Protein AF-Q57U03-F1 (afdb_monomer_lite)

Foldseek 3Di:
DDDPPPPPPPPPCPVPPVPPCDDDDPALLNVLLLQQLPDLLLLLVALLVAAEWEDAPPDTDVVCVVVDLPDPDPQPDPVSVLVVLVVSLVSSLVRLLRLCRNLVHDSPLLVVLLVVCCVPDSDSSVSVVRSCDRSVQKHFDPPPPPPDDDDDDDDDDDDDPDDDPPVDTAMWGDGLSSSVSSCVGPSSVVSLVVVVCVLQDDPLQDDKDFLHKHKYKYWPPDDDDDPDPLQFTWIKIKIKTKIWRDDDPVCVLQAWIKIWIKIKIWTAGSCQSDDPVHRHRDRFDDDCPTRTPDIDIATLAMEIADRDPVDDDRDPNHVVNVVVSQVSCCVPHNYGYHYDNDQDSSDDPPSPPPDD

Radius of gyration: 24.9 Å; chains: 1; bounding box: 82×64×74 Å

Structure (mmCIF, N/CA/C/O backbone):
data_AF-Q57U03-F1
#
_entry.id   AF-Q57U03-F1
#
loop_
_atom_site.group_PDB
_atom_site.id
_atom_site.type_symbol
_atom_site.label_atom_id
_atom_site.label_alt_id
_atom_site.label_comp_id
_atom_site.label_asym_id
_atom_site.label_entity_id
_atom_site.label_seq_id
_atom_site.pdbx_PDB_ins_code
_atom_site.Cartn_x
_atom_site.Cartn_y
_atom_site.Cartn_z
_atom_site.occupancy
_atom_site.B_iso_or_equiv
_atom_site.auth_seq_id
_atom_site.auth_comp_id
_atom_site.auth_asym_id
_atom_site.auth_atom_id
_atom_site.pdbx_PDB_model_num
ATOM 1 N N . MET A 1 1 ? -48.951 -9.871 44.260 1.00 38.12 1 MET A N 1
ATOM 2 C CA . MET A 1 1 ? -47.780 -10.060 45.143 1.00 38.12 1 MET A CA 1
ATOM 3 C C . MET A 1 1 ? -46.815 -10.984 44.423 1.00 38.12 1 MET A C 1
ATOM 5 O O . MET A 1 1 ? -47.250 -12.049 44.016 1.00 38.12 1 MET A O 1
ATOM 9 N N . GLY A 1 2 ? -45.574 -10.550 44.192 1.00 38.47 2 GLY A N 1
ATOM 10 C CA . GLY A 1 2 ? -44.575 -11.303 43.422 1.00 38.47 2 GLY A CA 1
ATOM 11 C C . GLY A 1 2 ? -43.820 -10.414 42.437 1.00 38.47 2 GLY A C 1
ATOM 12 O O . GLY A 1 2 ? -43.954 -10.573 41.231 1.00 38.47 2 GLY A O 1
ATOM 13 N N . SER A 1 3 ? -43.090 -9.428 42.964 1.00 34.28 3 SER A N 1
ATOM 14 C CA . SER A 1 3 ? -42.140 -8.622 42.198 1.00 34.28 3 SER A CA 1
ATOM 15 C C . SER A 1 3 ? -40.849 -9.431 42.074 1.00 34.28 3 SER A C 1
ATOM 17 O O . SER A 1 3 ? -40.133 -9.598 43.057 1.00 34.28 3 SER A O 1
ATOM 19 N N . GLY A 1 4 ? -40.597 -10.000 40.899 1.00 31.48 4 GLY A N 1
ATOM 20 C CA . GLY A 1 4 ? -39.353 -10.690 40.566 1.00 31.48 4 GLY A CA 1
ATOM 21 C C . GLY A 1 4 ? -38.502 -9.822 39.648 1.00 31.48 4 GLY A C 1
ATOM 22 O O . GLY A 1 4 ? -38.323 -10.159 38.484 1.00 31.48 4 GLY A O 1
ATOM 23 N N . CYS A 1 5 ? -38.015 -8.682 40.143 1.00 30.58 5 CYS A N 1
ATOM 24 C CA . CYS A 1 5 ? -36.962 -7.927 39.467 1.00 30.58 5 CYS A CA 1
ATOM 25 C C . CYS A 1 5 ? -35.637 -8.680 39.644 1.00 30.58 5 CYS A C 1
ATOM 27 O O . CYS A 1 5 ? -34.919 -8.445 40.611 1.00 30.58 5 CYS A O 1
ATOM 29 N N . SER A 1 6 ? -35.312 -9.593 38.727 1.00 30.02 6 SER A N 1
ATOM 30 C CA . SER A 1 6 ? -33.924 -10.035 38.566 1.00 30.02 6 SER A CA 1
ATOM 31 C C . SER A 1 6 ? -33.164 -8.952 37.816 1.00 30.02 6 SER A C 1
ATOM 33 O O . SER A 1 6 ? -33.184 -8.873 36.591 1.00 30.02 6 SER A O 1
ATOM 35 N N . THR A 1 7 ? -32.517 -8.079 38.581 1.00 29.33 7 THR A N 1
ATOM 36 C CA . THR A 1 7 ? -31.362 -7.312 38.127 1.00 29.33 7 THR A CA 1
ATOM 37 C C . THR A 1 7 ? -30.233 -8.303 37.873 1.00 29.33 7 THR A C 1
ATOM 39 O O . THR A 1 7 ? -29.440 -8.597 38.768 1.00 29.33 7 THR A O 1
ATOM 42 N N . GLU A 1 8 ? -30.186 -8.868 36.669 1.00 28.47 8 GLU A N 1
ATOM 43 C CA . GLU A 1 8 ? -28.989 -9.552 36.201 1.00 28.47 8 GLU A CA 1
ATOM 44 C C . GLU A 1 8 ? -27.879 -8.508 36.095 1.00 28.47 8 GLU A C 1
ATOM 46 O O . GLU A 1 8 ? -27.827 -7.671 35.194 1.00 28.47 8 GLU A O 1
ATOM 51 N N . SER A 1 9 ? -27.036 -8.548 37.121 1.00 27.36 9 SER A N 1
ATOM 52 C CA . SER A 1 9 ? -25.668 -8.065 37.177 1.00 27.36 9 SER A CA 1
ATOM 53 C C . SER A 1 9 ? -24.938 -8.501 35.901 1.00 27.36 9 SER A C 1
ATOM 55 O O . SER A 1 9 ? -24.282 -9.543 35.863 1.00 27.36 9 SER A O 1
ATOM 57 N N . SER A 1 10 ? -25.069 -7.718 34.831 1.00 29.14 10 SER A N 1
ATOM 58 C CA . SER A 1 10 ? -24.185 -7.826 33.681 1.00 29.14 10 SER A CA 1
ATOM 59 C C . SER A 1 10 ? -22.854 -7.268 34.141 1.00 29.14 10 SER A C 1
ATOM 61 O O . SER A 1 10 ? -22.617 -6.063 34.102 1.00 29.14 10 SER A O 1
ATOM 63 N N . THR A 1 11 ? -22.042 -8.179 34.665 1.00 27.95 11 THR A N 1
ATOM 64 C CA . THR A 1 11 ? -20.627 -8.015 34.949 1.00 27.95 11 THR A CA 1
ATOM 65 C C . THR A 1 11 ? -20.006 -7.106 33.907 1.00 27.95 11 THR A C 1
ATOM 67 O O . THR A 1 11 ? -20.062 -7.386 32.708 1.00 27.95 11 THR A O 1
ATOM 70 N N . ASP A 1 12 ? -19.464 -6.009 34.415 1.00 27.50 12 ASP A N 1
ATOM 71 C CA . ASP A 1 12 ? -18.612 -5.051 33.742 1.00 27.50 12 ASP A CA 1
ATOM 72 C C . ASP A 1 12 ? -17.384 -5.812 33.225 1.00 27.50 12 ASP A C 1
ATOM 74 O O . ASP A 1 12 ? -16.331 -5.866 33.858 1.00 27.50 12 ASP A O 1
ATOM 78 N N . VAL A 1 13 ? -17.541 -6.498 32.090 1.00 30.34 13 VAL A N 1
ATOM 79 C CA . VAL A 1 13 ? -16.418 -6.978 31.291 1.00 30.34 13 VAL A CA 1
ATOM 80 C C . VAL A 1 13 ? -15.852 -5.725 30.640 1.00 30.34 13 VAL A C 1
ATOM 82 O O . VAL A 1 13 ? -16.015 -5.484 29.445 1.00 30.34 13 VAL A O 1
ATOM 85 N N . ARG A 1 14 ? -15.181 -4.909 31.460 1.00 27.17 14 ARG A N 1
ATOM 86 C CA . ARG A 1 14 ? -14.039 -4.116 31.031 1.00 27.17 14 ARG A CA 1
ATOM 87 C C . ARG A 1 14 ? -13.064 -5.120 30.447 1.00 27.17 14 ARG A C 1
ATOM 89 O O . ARG A 1 14 ? -12.208 -5.665 31.137 1.00 27.17 14 ARG A O 1
ATOM 96 N N . CYS A 1 15 ? -13.288 -5.443 29.180 1.00 29.17 15 CYS A N 1
ATOM 97 C CA . CYS A 1 15 ? -12.356 -6.173 28.365 1.00 29.17 15 CYS A CA 1
ATOM 98 C C . CYS A 1 15 ? -11.135 -5.268 28.330 1.00 29.17 15 CYS A C 1
ATOM 100 O O . CYS A 1 15 ? -11.127 -4.239 27.668 1.00 29.17 15 CYS A O 1
ATOM 102 N N . SER A 1 16 ? -10.160 -5.595 29.164 1.00 27.56 16 SER A N 1
ATOM 103 C CA . SER A 1 16 ? -8.862 -4.956 29.255 1.00 27.56 16 SER A CA 1
ATOM 104 C C . SER A 1 16 ? -8.120 -5.197 27.941 1.00 27.56 16 SER A C 1
ATOM 106 O O . SER A 1 16 ? -7.211 -6.018 27.870 1.00 27.56 16 SER A O 1
ATOM 108 N N . PHE A 1 17 ? -8.548 -4.532 26.869 1.00 31.23 17 PHE A N 1
ATOM 109 C CA . PHE A 1 17 ? -7.895 -4.597 25.567 1.00 31.23 17 PHE A CA 1
ATOM 110 C C . PHE A 1 17 ? -6.639 -3.714 25.521 1.00 31.23 17 PHE A C 1
ATOM 112 O O . PHE A 1 17 ? -5.804 -3.856 24.636 1.00 31.23 17 PHE A O 1
ATOM 119 N N . VAL A 1 18 ? -6.418 -2.898 26.558 1.00 31.27 18 VAL A N 1
ATOM 120 C CA . VAL A 1 18 ? -5.186 -2.114 26.748 1.00 31.27 18 VAL A CA 1
ATOM 121 C C . VAL A 1 18 ? -3.941 -3.008 26.954 1.00 31.27 18 VAL A C 1
ATOM 123 O O . VAL A 1 18 ? -2.825 -2.510 26.962 1.00 31.27 18 VAL A O 1
ATOM 126 N N . GLY A 1 19 ? -4.093 -4.335 27.077 1.00 26.34 19 GLY A N 1
ATOM 127 C CA . GLY A 1 19 ? -2.983 -5.268 27.315 1.00 26.34 19 GLY A CA 1
ATOM 128 C C . GLY A 1 19 ? -2.453 -6.063 26.112 1.00 26.34 19 GLY A C 1
ATOM 129 O O . GLY A 1 19 ? -1.619 -6.931 26.332 1.00 26.34 19 GLY A O 1
ATOM 130 N N . LEU A 1 20 ? -2.926 -5.849 24.875 1.00 33.62 20 LEU A N 1
ATOM 131 C CA . LEU A 1 20 ? -2.649 -6.776 23.751 1.00 33.62 20 LEU A CA 1
ATOM 132 C C . LEU A 1 20 ? -1.749 -6.243 22.625 1.00 33.62 20 LEU A C 1
ATOM 134 O O . LEU A 1 20 ? -1.638 -6.871 21.576 1.00 33.62 20 LEU A O 1
ATOM 138 N N . MET A 1 21 ? -1.059 -5.126 22.834 1.00 34.72 21 MET A N 1
ATOM 139 C CA . MET A 1 21 ? 0.021 -4.689 21.940 1.00 34.72 21 MET A CA 1
ATOM 140 C C . MET A 1 21 ? 1.326 -4.686 22.730 1.00 34.72 21 MET A C 1
ATOM 142 O O . MET A 1 21 ? 1.916 -3.640 22.983 1.00 34.72 21 MET A O 1
ATOM 146 N N . ASP A 1 22 ? 1.719 -5.884 23.167 1.00 31.92 22 ASP A N 1
ATOM 147 C CA . ASP A 1 22 ? 3.049 -6.131 23.704 1.00 31.92 22 ASP A CA 1
ATOM 148 C C . ASP A 1 22 ? 4.100 -5.765 22.649 1.00 31.92 22 ASP A C 1
ATOM 150 O O . ASP A 1 22 ? 3.940 -5.935 21.433 1.00 31.92 22 ASP A O 1
ATOM 154 N N . GLU A 1 23 ? 5.150 -5.155 23.153 1.00 35.50 23 GLU A N 1
ATOM 155 C CA . GLU A 1 23 ? 6.099 -4.363 22.419 1.00 35.50 23 GLU A CA 1
ATOM 156 C C . GLU A 1 23 ? 7.103 -5.239 21.648 1.00 35.50 23 GLU A C 1
ATOM 158 O O . GLU A 1 23 ? 7.617 -6.251 22.112 1.00 35.50 23 GLU A O 1
ATOM 163 N N . LYS A 1 24 ? 7.480 -4.720 20.476 1.00 42.84 24 LYS A N 1
ATOM 164 C CA . LYS A 1 24 ? 8.807 -4.813 19.837 1.00 42.84 24 LYS A CA 1
ATOM 165 C C . LYS A 1 24 ? 9.154 -5.912 18.831 1.00 42.84 24 LYS A C 1
ATOM 167 O O . LYS A 1 24 ? 10.075 -5.632 18.070 1.00 42.84 24 LYS A O 1
ATOM 172 N N . LYS A 1 25 ? 8.452 -7.045 18.666 1.00 42.09 25 LYS A N 1
ATOM 173 C CA . LYS A 1 25 ? 8.763 -7.950 17.516 1.00 42.09 25 LYS A CA 1
ATOM 174 C C . LYS A 1 25 ? 7.608 -8.596 16.746 1.00 42.09 25 LYS A C 1
ATOM 176 O O . LYS A 1 25 ? 7.828 -8.967 15.600 1.00 42.09 25 LYS A O 1
ATOM 181 N N . GLU A 1 26 ? 6.384 -8.645 17.268 1.00 54.34 26 GLU A N 1
ATOM 182 C CA . GLU A 1 26 ? 5.254 -9.281 16.550 1.00 54.34 26 GLU A CA 1
ATOM 183 C C . GLU A 1 26 ? 4.127 -8.318 16.152 1.00 54.34 26 GLU A C 1
ATOM 185 O O . GLU A 1 26 ? 3.030 -8.730 15.747 1.00 54.34 26 GLU A O 1
ATOM 190 N N . SER A 1 27 ? 4.399 -7.011 16.190 1.00 81.12 27 SER A N 1
ATOM 191 C CA . SER A 1 27 ? 3.479 -6.030 15.622 1.00 81.12 27 SER A CA 1
ATOM 192 C C . SER A 1 27 ? 3.304 -6.296 14.121 1.00 81.12 27 SER A C 1
ATOM 194 O O . SER A 1 27 ? 4.225 -6.728 13.423 1.00 81.12 27 SER A O 1
ATOM 196 N N . TRP A 1 28 ? 2.105 -6.043 13.599 1.00 86.81 28 TRP A N 1
ATOM 197 C CA . TRP A 1 28 ? 1.813 -6.150 12.164 1.00 86.81 28 TRP A CA 1
ATOM 198 C C . TRP A 1 28 ? 2.798 -5.331 11.301 1.00 86.81 28 TRP A C 1
ATOM 200 O O . TRP A 1 28 ? 3.087 -5.713 10.171 1.00 86.81 28 TRP A O 1
ATOM 210 N N . ARG A 1 29 ? 3.381 -4.265 11.876 1.00 89.00 29 ARG A N 1
ATOM 211 C CA . ARG A 1 29 ? 4.459 -3.450 11.292 1.00 89.00 29 ARG A CA 1
ATOM 212 C C . ARG A 1 29 ? 5.752 -4.244 11.084 1.00 89.00 29 ARG A C 1
ATOM 214 O O . ARG A 1 29 ? 6.341 -4.174 10.017 1.00 89.00 29 ARG A O 1
ATOM 221 N N . GLY A 1 30 ? 6.186 -5.027 12.074 1.00 87.75 30 GLY A N 1
ATOM 222 C CA . GLY A 1 30 ? 7.372 -5.880 11.930 1.00 87.75 30 GLY A CA 1
ATOM 223 C C . GLY A 1 30 ? 7.184 -6.951 10.853 1.00 87.75 30 GLY A C 1
ATOM 224 O O . GLY A 1 30 ? 8.083 -7.192 10.053 1.00 87.75 30 GLY A O 1
ATOM 225 N N . ARG A 1 31 ? 5.982 -7.540 10.781 1.00 88.69 31 ARG A N 1
ATOM 226 C CA . ARG A 1 31 ? 5.645 -8.558 9.775 1.00 88.69 31 ARG A CA 1
ATOM 227 C C . ARG A 1 31 ? 5.669 -8.012 8.347 1.00 88.69 31 ARG A C 1
ATOM 229 O O . ARG A 1 31 ? 6.307 -8.623 7.498 1.00 88.69 31 ARG A O 1
ATOM 236 N N . LEU A 1 32 ? 5.054 -6.853 8.097 1.00 91.69 32 LEU A N 1
ATOM 237 C CA . LEU A 1 32 ? 5.102 -6.249 6.760 1.00 91.69 32 LEU A CA 1
ATOM 238 C C . LEU A 1 32 ? 6.511 -5.793 6.369 1.00 91.69 32 LEU A C 1
ATOM 240 O O . LEU A 1 32 ? 6.884 -5.934 5.210 1.00 91.69 32 LEU A O 1
ATOM 244 N N . LEU A 1 33 ? 7.316 -5.317 7.328 1.00 89.50 33 LEU A N 1
ATOM 245 C CA . LEU A 1 33 ? 8.699 -4.899 7.072 1.00 89.50 33 LEU A CA 1
ATOM 246 C C . LEU A 1 33 ? 9.563 -6.087 6.671 1.00 89.50 33 LEU A C 1
ATOM 248 O O . LEU A 1 33 ? 10.384 -5.973 5.765 1.00 89.50 33 LEU A O 1
ATOM 252 N N . GLY A 1 34 ? 9.324 -7.234 7.307 1.00 86.25 34 GLY A N 1
ATOM 253 C CA . GLY A 1 34 ? 9.953 -8.489 6.935 1.00 86.25 34 GLY A CA 1
ATOM 254 C C . GLY A 1 34 ? 9.559 -8.973 5.540 1.00 86.25 34 GLY A C 1
ATOM 255 O O . GLY A 1 34 ? 10.313 -9.737 4.957 1.00 86.25 34 GLY A O 1
ATOM 256 N N . ASP A 1 35 ? 8.413 -8.569 4.986 1.00 88.25 35 ASP A N 1
ATOM 257 C CA . ASP A 1 35 ? 7.984 -8.978 3.639 1.00 88.25 35 ASP A CA 1
ATOM 258 C C . ASP A 1 35 ? 8.523 -8.083 2.519 1.00 88.25 35 ASP A C 1
ATOM 260 O O . ASP A 1 35 ? 8.627 -8.524 1.369 1.00 88.25 35 ASP A O 1
ATOM 264 N N . ILE A 1 36 ? 8.941 -6.861 2.846 1.00 88.88 36 ILE A N 1
ATOM 265 C CA . ILE A 1 36 ? 9.552 -5.942 1.888 1.00 88.88 36 ILE A CA 1
ATOM 266 C C . ILE A 1 36 ? 10.888 -6.511 1.402 1.00 88.88 36 ILE A C 1
ATOM 268 O O . ILE A 1 36 ? 11.793 -6.811 2.178 1.00 88.88 36 ILE A O 1
ATOM 272 N N . GLY A 1 37 ? 11.027 -6.644 0.082 1.00 82.25 37 GLY A N 1
ATOM 273 C CA . GLY A 1 37 ? 12.256 -7.122 -0.552 1.00 82.25 37 GLY A CA 1
ATOM 274 C C . GLY A 1 37 ? 12.373 -8.638 -0.720 1.00 82.25 37 GLY A C 1
ATOM 275 O O . GLY A 1 37 ? 13.246 -9.069 -1.472 1.00 82.25 37 GLY A O 1
ATOM 276 N N . LYS A 1 38 ? 11.499 -9.446 -0.096 1.00 84.94 38 LYS A N 1
ATOM 277 C CA . LYS A 1 38 ? 11.533 -10.919 -0.225 1.00 84.94 38 LYS A CA 1
ATOM 278 C C . LYS A 1 38 ? 11.265 -11.403 -1.648 1.00 84.94 38 LYS A C 1
ATOM 280 O O . LYS A 1 38 ? 11.864 -12.381 -2.087 1.00 84.94 38 LYS A O 1
ATOM 285 N N . ASP A 1 39 ? 10.363 -10.721 -2.346 1.00 87.25 39 ASP A N 1
ATOM 286 C CA . ASP A 1 39 ? 9.975 -11.028 -3.720 1.00 87.25 39 ASP A CA 1
ATOM 287 C C . ASP A 1 39 ? 9.985 -9.747 -4.573 1.00 87.25 39 ASP A C 1
ATOM 289 O O . ASP A 1 39 ? 8.969 -9.054 -4.677 1.00 87.25 39 ASP A O 1
ATOM 293 N N . PRO A 1 40 ? 11.126 -9.405 -5.203 1.00 87.69 40 PRO A N 1
ATOM 294 C CA . PRO A 1 40 ? 11.197 -8.285 -6.140 1.00 87.69 40 PRO A CA 1
ATOM 295 C C . PRO A 1 40 ? 10.240 -8.412 -7.327 1.00 87.69 40 PRO A C 1
ATOM 297 O O . PRO A 1 40 ? 9.796 -7.399 -7.865 1.00 87.69 40 PRO A O 1
ATOM 300 N N . THR A 1 41 ? 9.877 -9.637 -7.713 1.00 91.12 41 THR A N 1
ATOM 301 C CA . THR A 1 41 ? 8.987 -9.876 -8.853 1.00 91.12 41 THR A CA 1
ATOM 302 C C . THR A 1 41 ? 7.521 -9.642 -8.513 1.00 91.12 41 THR A C 1
ATOM 304 O O . THR A 1 41 ? 6.735 -9.347 -9.414 1.00 91.12 41 THR A O 1
ATOM 307 N N . GLY A 1 42 ? 7.152 -9.670 -7.228 1.00 91.38 42 GLY A N 1
ATOM 308 C CA . GLY A 1 42 ? 5.791 -9.412 -6.753 1.00 91.38 42 GLY A CA 1
ATOM 309 C C . GLY A 1 42 ? 5.235 -8.061 -7.216 1.00 91.38 42 GLY A C 1
ATOM 310 O O . GLY A 1 42 ? 4.048 -7.951 -7.525 1.00 91.38 42 GLY A O 1
ATOM 311 N N . VAL A 1 43 ? 6.112 -7.066 -7.394 1.00 93.62 43 VAL A N 1
ATOM 312 C CA . VAL A 1 43 ? 5.776 -5.755 -7.970 1.00 93.62 43 VAL A CA 1
ATOM 313 C C . VAL A 1 43 ? 5.146 -5.890 -9.358 1.00 93.62 43 VAL A C 1
ATOM 315 O O . VAL A 1 43 ? 4.157 -5.223 -9.649 1.00 93.62 43 VAL A O 1
ATOM 318 N N . THR A 1 44 ? 5.653 -6.791 -10.202 1.00 94.56 44 THR A N 1
ATOM 319 C CA . THR A 1 44 ? 5.145 -6.974 -11.573 1.00 94.56 44 THR A CA 1
ATOM 320 C C . THR A 1 44 ? 3.716 -7.515 -11.604 1.00 94.56 44 THR A C 1
ATOM 322 O O . THR A 1 44 ? 2.959 -7.234 -12.533 1.00 94.56 44 THR A O 1
ATOM 325 N N . ARG A 1 45 ? 3.307 -8.255 -10.567 1.00 92.88 45 ARG A N 1
ATOM 326 C CA . ARG A 1 45 ? 1.948 -8.787 -10.422 1.00 92.88 45 ARG A CA 1
ATOM 327 C C . ARG A 1 45 ? 0.983 -7.738 -9.876 1.00 92.88 45 ARG A C 1
ATOM 329 O O . ARG A 1 45 ? -0.123 -7.601 -10.402 1.00 92.88 45 ARG A O 1
ATOM 336 N N . ASP A 1 46 ? 1.390 -7.041 -8.818 1.00 92.88 46 ASP A N 1
ATOM 337 C CA . ASP A 1 46 ? 0.479 -6.228 -8.010 1.00 92.88 46 ASP A CA 1
ATOM 338 C C . ASP A 1 46 ? 0.396 -4.785 -8.521 1.00 92.88 46 ASP A C 1
ATOM 340 O O . ASP A 1 46 ? -0.704 -4.263 -8.691 1.00 92.88 46 ASP A O 1
ATOM 344 N N . PHE A 1 47 ? 1.528 -4.169 -8.875 1.00 93.56 47 PHE A N 1
ATOM 345 C CA . PHE A 1 47 ? 1.580 -2.761 -9.281 1.00 93.56 47 PHE A CA 1
ATOM 346 C C . PHE A 1 47 ? 0.651 -2.433 -10.462 1.00 93.56 47 PHE A C 1
ATOM 348 O O . PHE A 1 47 ? -0.074 -1.444 -10.383 1.00 93.56 47 PHE A O 1
ATOM 355 N N . PRO A 1 48 ? 0.539 -3.270 -11.516 1.00 91.31 48 PRO A N 1
ATOM 356 C CA . PRO A 1 48 ? -0.417 -3.004 -12.587 1.00 91.31 48 PRO A CA 1
ATOM 357 C C . PRO A 1 48 ? -1.896 -3.037 -12.184 1.00 91.31 48 PRO A C 1
ATOM 359 O O . PRO A 1 48 ? -2.739 -2.537 -12.933 1.00 91.31 48 PRO A O 1
ATOM 362 N N . ARG A 1 49 ? -2.228 -3.684 -11.062 1.00 88.12 49 ARG A N 1
ATOM 363 C CA . ARG A 1 49 ? -3.598 -3.872 -10.559 1.00 88.12 49 ARG A CA 1
ATOM 364 C C . ARG A 1 49 ? -3.977 -2.826 -9.513 1.00 88.12 49 ARG A C 1
ATOM 366 O O . ARG A 1 49 ? -5.163 -2.567 -9.336 1.00 88.12 49 ARG A O 1
ATOM 373 N N . THR A 1 50 ? -2.988 -2.237 -8.851 1.00 89.44 50 THR A N 1
ATOM 374 C CA . THR A 1 50 ? -3.172 -1.220 -7.817 1.00 89.44 50 THR A CA 1
ATOM 375 C C . THR A 1 50 ? -3.325 0.165 -8.437 1.00 89.44 50 THR A C 1
ATOM 377 O O . THR A 1 50 ? -2.648 0.501 -9.409 1.00 89.44 50 THR A O 1
ATOM 380 N N . GLN A 1 51 ? -4.205 0.990 -7.866 1.00 91.00 51 GLN A N 1
ATOM 381 C CA . GLN A 1 51 ? -4.256 2.406 -8.215 1.00 91.00 51 GLN A CA 1
ATOM 382 C C . GLN A 1 51 ? -3.130 3.150 -7.510 1.00 91.00 51 GLN A C 1
ATOM 384 O O . GLN A 1 51 ? -3.068 3.145 -6.283 1.00 91.00 51 GLN A O 1
ATOM 389 N N . VAL A 1 52 ? -2.230 3.761 -8.280 1.00 93.88 52 VAL A N 1
ATOM 390 C CA . VAL A 1 52 ? -1.036 4.423 -7.745 1.00 93.88 52 VAL A 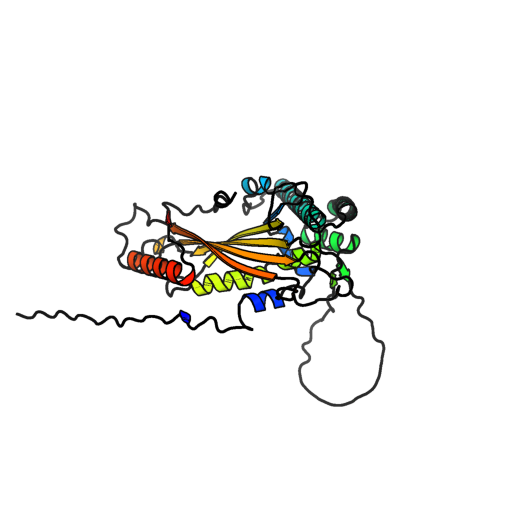CA 1
ATOM 391 C C . VAL A 1 52 ? -1.028 5.881 -8.156 1.00 93.88 52 VAL A C 1
ATOM 393 O O . VAL A 1 52 ? -0.813 6.214 -9.327 1.00 93.88 52 VAL A O 1
ATOM 396 N N . TYR A 1 53 ? -1.219 6.738 -7.164 1.00 94.88 53 TYR A N 1
ATOM 397 C CA . TYR A 1 53 ? -1.190 8.175 -7.312 1.00 94.88 53 TYR A CA 1
ATOM 398 C C . TYR A 1 53 ? 0.094 8.751 -6.724 1.00 94.88 53 TYR A C 1
ATOM 400 O O . TYR A 1 53 ? 0.473 8.446 -5.597 1.00 94.88 53 TYR A O 1
ATOM 408 N N . VAL A 1 54 ? 0.779 9.583 -7.492 1.00 94.50 54 VAL A N 1
ATOM 409 C CA . VAL A 1 54 ? 2.105 10.099 -7.183 1.00 94.50 54 VAL A CA 1
ATOM 410 C C . VAL A 1 54 ? 2.109 11.602 -7.417 1.00 94.50 54 VAL A C 1
ATOM 412 O O . VAL A 1 54 ? 1.709 12.069 -8.484 1.00 94.50 54 VAL A O 1
ATOM 415 N N . ALA A 1 55 ? 2.594 12.358 -6.436 1.00 90.75 55 ALA A N 1
ATOM 416 C CA . ALA A 1 55 ? 2.976 13.753 -6.602 1.00 90.75 55 ALA A CA 1
ATOM 417 C C . ALA A 1 55 ? 4.496 13.882 -6.632 1.00 90.75 55 ALA A C 1
ATOM 419 O O . ALA A 1 55 ? 5.149 13.949 -5.590 1.00 90.75 55 ALA A O 1
ATOM 420 N N . ALA A 1 56 ? 5.033 13.930 -7.850 1.00 84.69 56 ALA A N 1
ATOM 421 C CA . ALA A 1 56 ? 6.415 14.286 -8.116 1.00 84.69 56 ALA A CA 1
ATOM 422 C C . ALA A 1 56 ? 6.584 15.823 -8.097 1.00 84.69 56 ALA A C 1
ATOM 424 O O . ALA A 1 56 ? 5.589 16.558 -8.127 1.00 84.69 56 ALA A O 1
ATOM 425 N N . PRO A 1 57 ? 7.823 16.344 -8.062 1.00 77.94 57 PRO A N 1
ATOM 426 C CA . PRO A 1 57 ? 8.069 17.782 -7.957 1.00 77.94 57 PRO A CA 1
ATOM 427 C C . PRO A 1 57 ? 7.413 18.631 -9.057 1.00 77.94 57 PRO A C 1
ATOM 429 O O . PRO A 1 57 ? 6.924 19.722 -8.765 1.00 77.94 57 PRO A O 1
ATOM 432 N N . ASN A 1 58 ? 7.379 18.143 -10.304 1.00 78.06 58 ASN A N 1
ATOM 433 C CA . ASN A 1 58 ? 6.906 18.934 -11.451 1.00 78.06 58 ASN A CA 1
ATOM 434 C C . ASN A 1 58 ? 5.524 18.519 -11.969 1.00 78.06 58 ASN A C 1
ATOM 436 O O . ASN A 1 58 ? 4.915 19.244 -12.757 1.00 78.06 58 ASN A O 1
ATOM 440 N N . ARG A 1 59 ? 5.028 17.346 -11.569 1.00 85.81 59 ARG A N 1
ATOM 441 C CA . ARG A 1 59 ? 3.762 16.780 -12.050 1.00 85.81 59 ARG A CA 1
ATOM 442 C C . ARG A 1 59 ? 3.195 15.767 -11.062 1.00 85.81 59 ARG A C 1
ATOM 444 O O . ARG A 1 59 ? 3.904 15.195 -10.242 1.00 85.81 59 ARG A O 1
ATOM 451 N N . ASN A 1 60 ? 1.893 15.541 -11.160 1.00 89.62 60 ASN A N 1
ATOM 452 C CA . ASN A 1 60 ? 1.191 14.514 -10.404 1.00 89.62 60 ASN A CA 1
ATOM 453 C C . ASN A 1 60 ? 0.098 13.888 -11.267 1.00 89.62 60 ASN A C 1
ATOM 455 O O . ASN A 1 60 ? -0.344 14.499 -12.240 1.00 89.62 60 ASN A O 1
ATOM 459 N N . ASN A 1 61 ? -0.369 12.708 -10.876 1.00 89.38 61 ASN A N 1
ATOM 460 C CA . ASN A 1 61 ? -1.502 12.030 -11.508 1.00 89.38 61 ASN A CA 1
ATOM 461 C C . ASN A 1 61 ? -2.753 11.989 -10.604 1.00 89.38 61 ASN A C 1
ATOM 463 O O . ASN A 1 61 ? -3.673 11.219 -10.876 1.00 89.38 61 ASN A O 1
ATOM 467 N N . TYR A 1 62 ? -2.848 12.841 -9.571 1.00 83.38 62 TYR A N 1
ATOM 468 C CA . TYR A 1 62 ? -4.033 12.900 -8.695 1.00 83.38 62 TYR A CA 1
ATOM 469 C C . TYR A 1 62 ? -5.307 13.300 -9.443 1.00 83.38 62 TYR A C 1
ATOM 471 O O . TYR A 1 62 ? -6.409 12.942 -9.039 1.00 83.38 62 TYR A O 1
ATOM 479 N N . TYR A 1 63 ? -5.192 13.991 -10.580 1.00 71.31 63 TYR A N 1
ATOM 480 C CA . TYR A 1 63 ? -6.349 14.285 -11.429 1.00 71.31 63 TYR A CA 1
ATOM 481 C C . TYR A 1 63 ? -7.065 13.011 -11.922 1.00 71.31 63 TYR A C 1
ATOM 483 O O . TYR A 1 63 ? -8.275 13.060 -12.160 1.00 71.31 63 TYR A O 1
ATOM 491 N N . ARG A 1 64 ? -6.353 11.875 -12.032 1.00 69.19 64 ARG A N 1
ATOM 492 C CA . ARG A 1 64 ? -6.940 10.579 -12.400 1.00 69.19 64 ARG A CA 1
ATOM 493 C C . ARG A 1 64 ? -7.775 9.965 -11.294 1.00 69.19 64 ARG A C 1
ATOM 495 O O . ARG A 1 64 ? -8.664 9.191 -11.609 1.00 69.19 64 ARG A O 1
ATOM 502 N N . GLU A 1 65 ? -7.579 10.345 -10.034 1.00 64.38 65 GLU A N 1
ATOM 503 C CA . GLU A 1 65 ? -8.344 9.799 -8.904 1.00 64.38 65 GLU A CA 1
ATOM 504 C C . GLU A 1 65 ? -9.860 9.917 -9.110 1.00 64.38 65 GLU A C 1
ATOM 506 O O . GLU A 1 65 ? -10.629 9.035 -8.739 1.00 64.38 65 GLU A O 1
ATOM 511 N N . LYS A 1 66 ? -10.290 10.987 -9.786 1.00 60.22 66 LYS A N 1
ATOM 512 C CA . LYS A 1 66 ? -11.698 11.238 -10.118 1.00 60.22 66 LYS A CA 1
ATOM 513 C C . LYS A 1 66 ? -12.203 10.458 -11.337 1.00 60.22 66 LYS A C 1
ATOM 515 O O . LYS A 1 66 ? -13.408 10.414 -11.560 1.00 60.22 66 LYS A O 1
ATOM 520 N N . GLN A 1 67 ? -11.305 9.927 -12.163 1.00 55.59 67 GLN A N 1
ATOM 521 C CA . GLN A 1 67 ? -11.617 9.233 -13.419 1.00 55.59 67 GLN A CA 1
ATOM 522 C C . GLN A 1 67 ? -11.547 7.712 -13.262 1.00 55.59 67 GLN A C 1
ATOM 524 O O . GLN A 1 67 ? -12.342 6.983 -13.853 1.00 55.59 67 GLN A O 1
ATOM 529 N N . ASP A 1 68 ? -10.616 7.246 -12.438 1.00 57.94 68 ASP A N 1
ATOM 530 C CA . ASP A 1 68 ? -10.216 5.855 -12.306 1.00 57.94 68 ASP A CA 1
ATOM 531 C C . ASP A 1 68 ? -11.129 5.073 -11.343 1.00 57.94 68 ASP A C 1
ATOM 533 O O . ASP A 1 68 ? -10.697 4.465 -10.362 1.00 57.94 68 ASP A O 1
ATOM 537 N N . HIS A 1 69 ? -12.425 5.016 -11.651 1.00 54.91 69 HIS A N 1
ATOM 538 C CA . HIS A 1 69 ? -13.252 3.941 -11.111 1.00 54.91 69 HIS A CA 1
ATOM 539 C C . HIS A 1 69 ? -12.849 2.650 -11.827 1.00 54.91 69 HIS A C 1
ATOM 541 O O . HIS A 1 69 ? -13.198 2.453 -12.994 1.00 54.91 69 HIS A O 1
ATOM 547 N N . VAL A 1 70 ? -12.119 1.758 -11.142 1.00 50.16 70 VAL A N 1
ATOM 548 C CA . VAL A 1 70 ? -11.907 0.386 -11.632 1.00 50.16 70 VAL A CA 1
ATOM 549 C C . VAL A 1 70 ? -13.253 -0.322 -11.585 1.00 50.16 70 VAL A C 1
ATOM 551 O O . VAL A 1 70 ? -13.586 -1.045 -10.651 1.00 50.16 70 VAL A O 1
ATOM 554 N N . SER A 1 71 ? -14.071 -0.082 -12.598 1.00 47.94 71 SER A N 1
ATOM 555 C CA . SER A 1 71 ? -15.195 -0.948 -12.871 1.00 47.94 71 SER A CA 1
ATOM 556 C C . SER A 1 71 ? -14.596 -2.283 -13.293 1.00 47.94 71 SER A C 1
ATOM 558 O O . SER A 1 71 ? -13.769 -2.352 -14.205 1.00 47.94 71 SER A O 1
ATOM 560 N N . VAL A 1 72 ? -14.975 -3.354 -12.593 1.00 49.22 72 VAL A N 1
ATOM 561 C CA . VAL A 1 72 ? -14.782 -4.720 -13.085 1.00 49.22 72 VAL A CA 1
ATOM 562 C C . VAL A 1 72 ? -15.686 -4.840 -14.307 1.00 49.22 72 VAL A C 1
ATOM 564 O O . VAL A 1 72 ? -16.827 -5.290 -14.231 1.00 49.22 72 VAL A O 1
ATOM 567 N N . LEU A 1 73 ? -15.219 -4.302 -15.428 1.00 52.69 73 LEU A N 1
ATOM 568 C CA . LEU A 1 73 ? -15.914 -4.403 -16.689 1.00 52.69 73 LEU A CA 1
ATOM 569 C C . LEU A 1 73 ? -15.813 -5.864 -17.090 1.00 52.69 73 LEU A C 1
ATOM 571 O O . LEU A 1 73 ? -14.726 -6.408 -17.276 1.00 52.69 73 LEU A O 1
ATOM 575 N N . VAL A 1 74 ? -16.967 -6.514 -17.207 1.00 54.59 74 VAL A N 1
ATOM 576 C CA . VAL A 1 74 ? -17.060 -7.712 -18.032 1.00 54.59 74 VAL A CA 1
ATOM 577 C C . VAL A 1 74 ? -16.831 -7.219 -19.455 1.00 54.59 74 VAL A C 1
ATOM 579 O O . VAL A 1 74 ? -17.755 -6.714 -20.092 1.00 54.59 74 VAL A O 1
ATOM 582 N N . LEU A 1 75 ? -15.577 -7.269 -19.897 1.00 62.06 75 LEU A N 1
ATOM 583 C CA . LEU A 1 75 ? -15.169 -6.890 -21.242 1.00 62.06 75 LEU A CA 1
ATOM 584 C C . LEU A 1 75 ? -15.811 -7.904 -22.190 1.00 62.06 75 LEU A C 1
ATOM 586 O O . LEU A 1 75 ? -15.481 -9.089 -22.160 1.00 62.06 75 LEU A O 1
ATOM 590 N N . LYS A 1 76 ? -16.832 -7.467 -22.930 1.00 64.81 76 LYS A N 1
ATOM 591 C CA . LYS A 1 76 ? -17.608 -8.354 -23.809 1.00 64.81 76 LYS A CA 1
ATOM 592 C C . LYS A 1 76 ? -16.925 -8.544 -25.157 1.00 64.81 76 LYS A C 1
ATOM 594 O O . LYS A 1 76 ? -16.987 -9.641 -25.707 1.00 64.81 76 LYS A O 1
ATOM 599 N N . ASP A 1 77 ? -16.249 -7.499 -25.630 1.00 74.88 77 ASP A N 1
ATOM 600 C CA . ASP A 1 77 ? -15.688 -7.426 -26.971 1.00 74.88 77 ASP A CA 1
ATOM 601 C C . ASP A 1 77 ? -14.170 -7.191 -26.931 1.00 74.88 77 ASP A C 1
ATOM 603 O O . ASP A 1 77 ? -13.636 -6.531 -26.037 1.00 74.88 77 ASP A O 1
ATOM 607 N N . LYS A 1 78 ? -13.459 -7.724 -27.934 1.00 74.12 78 LYS A N 1
ATOM 608 C CA . LYS A 1 78 ? -11.987 -7.649 -28.027 1.00 74.12 78 LYS A CA 1
ATOM 609 C C . LYS A 1 78 ? -11.452 -6.217 -28.132 1.00 74.12 78 LYS A C 1
ATOM 611 O O . LYS A 1 78 ? -10.326 -5.955 -27.719 1.00 74.12 78 LYS A O 1
ATOM 616 N N . GLU A 1 79 ? -12.229 -5.303 -28.712 1.00 74.25 79 GLU A N 1
ATOM 617 C CA . GLU A 1 79 ? -11.848 -3.890 -28.831 1.00 74.25 79 GLU A CA 1
ATOM 618 C C . GLU A 1 79 ? -11.846 -3.199 -27.463 1.00 74.25 79 GLU A C 1
ATOM 620 O O . GLU A 1 79 ? -10.875 -2.519 -27.125 1.00 74.25 79 GLU A O 1
ATOM 625 N N . ASP A 1 80 ? -12.876 -3.445 -26.646 1.00 75.81 80 ASP A N 1
ATOM 626 C CA . ASP A 1 80 ? -12.949 -2.948 -25.269 1.00 75.81 80 ASP A CA 1
ATOM 627 C C . ASP A 1 80 ? -11.801 -3.506 -24.426 1.00 75.81 80 ASP A C 1
ATOM 629 O O . ASP A 1 80 ? -11.195 -2.782 -23.637 1.00 75.81 80 ASP A O 1
ATOM 633 N N . GLU A 1 81 ? -11.462 -4.781 -24.626 1.00 74.88 81 GLU A N 1
ATOM 634 C CA . GLU A 1 81 ? -10.338 -5.430 -23.958 1.00 74.88 81 GLU A CA 1
ATOM 635 C C . GLU A 1 81 ? -8.991 -4.808 -24.353 1.00 74.88 81 GLU A C 1
ATOM 637 O O . GLU A 1 81 ? -8.203 -4.431 -23.483 1.00 74.88 81 GLU A O 1
ATOM 642 N N . SER A 1 82 ? -8.744 -4.613 -25.652 1.00 78.69 82 SER A N 1
ATOM 643 C CA . SER A 1 82 ? -7.519 -3.966 -26.134 1.00 78.69 82 SER A CA 1
ATOM 644 C C . SER A 1 82 ? -7.386 -2.535 -25.616 1.00 78.69 82 SER A C 1
ATOM 646 O O . SER A 1 82 ? -6.288 -2.114 -25.244 1.00 78.69 82 SER A O 1
ATOM 648 N N . LYS A 1 83 ? -8.490 -1.781 -25.583 1.00 81.38 83 LYS A N 1
ATOM 649 C CA . LYS A 1 83 ? -8.507 -0.421 -25.043 1.00 81.38 83 LYS A CA 1
ATOM 650 C C . LYS A 1 83 ? -8.232 -0.421 -23.541 1.00 81.38 83 LYS A C 1
ATOM 652 O O . LYS A 1 83 ? -7.370 0.324 -23.089 1.00 81.38 83 LYS A O 1
ATOM 657 N N . TYR A 1 84 ? -8.895 -1.297 -22.788 1.00 81.12 84 TYR A N 1
ATOM 658 C CA . TYR A 1 84 ? -8.684 -1.448 -21.349 1.00 81.12 84 TYR A CA 1
ATOM 659 C C . TYR A 1 84 ? -7.217 -1.750 -21.010 1.00 81.12 84 TYR A C 1
ATOM 661 O O . TYR A 1 84 ? -6.644 -1.116 -20.122 1.00 81.12 84 TYR A O 1
ATOM 669 N N . PHE A 1 85 ? -6.581 -2.680 -21.731 1.00 82.38 85 PHE A N 1
ATOM 670 C CA . PHE A 1 85 ? -5.163 -2.980 -21.527 1.00 82.38 85 PHE A CA 1
ATOM 671 C C . PHE A 1 85 ? -4.256 -1.811 -21.905 1.00 82.38 85 PHE A C 1
ATOM 673 O O . PHE A 1 85 ? -3.303 -1.532 -21.180 1.00 82.38 85 PHE A O 1
ATOM 680 N N . SER A 1 86 ? -4.561 -1.098 -22.992 1.00 84.56 86 SER A N 1
ATOM 681 C CA . SER A 1 86 ? -3.817 0.101 -23.386 1.00 84.56 86 SER A CA 1
ATOM 682 C C . SER A 1 86 ? -3.884 1.188 -22.310 1.00 84.56 86 SER A C 1
ATOM 684 O O . SER A 1 86 ? -2.844 1.702 -21.902 1.00 84.56 86 SER A O 1
ATOM 686 N N . ASP A 1 87 ? -5.081 1.495 -21.806 1.00 85.00 87 ASP A N 1
ATOM 687 C CA . ASP A 1 87 ? -5.300 2.514 -20.772 1.00 85.00 87 ASP A CA 1
ATOM 688 C C . ASP A 1 87 ? -4.606 2.128 -19.456 1.00 85.00 87 ASP A C 1
ATOM 690 O O . ASP A 1 87 ? -3.957 2.953 -18.808 1.00 85.00 87 ASP A O 1
ATOM 694 N N . ARG A 1 88 ? -4.672 0.844 -19.082 1.00 86.75 88 ARG A N 1
ATOM 695 C CA . ARG A 1 88 ? -3.966 0.312 -17.912 1.00 86.75 88 ARG A CA 1
ATOM 696 C C . ARG A 1 88 ? -2.449 0.391 -18.074 1.00 86.75 88 ARG A C 1
ATOM 698 O O . ARG A 1 88 ? -1.776 0.809 -17.136 1.00 86.75 88 ARG A O 1
ATOM 705 N N . ASN A 1 89 ? -1.905 0.007 -19.227 1.00 89.69 89 ASN A N 1
ATOM 706 C CA . ASN A 1 89 ? -0.467 0.083 -19.495 1.00 89.69 89 ASN A CA 1
ATOM 707 C C . ASN A 1 89 ? 0.024 1.531 -19.432 1.00 89.69 89 ASN A C 1
ATOM 709 O O . ASN A 1 89 ? 1.049 1.805 -18.813 1.00 89.69 89 ASN A O 1
ATOM 713 N N . GLU A 1 90 ? -0.740 2.461 -19.997 1.00 89.44 90 GLU A N 1
ATOM 714 C CA . GLU A 1 90 ? -0.427 3.885 -19.954 1.00 89.44 90 GLU A CA 1
ATOM 715 C C . GLU A 1 90 ? -0.406 4.431 -18.520 1.00 89.44 90 GLU A C 1
ATOM 717 O O . GLU A 1 90 ? 0.534 5.125 -18.133 1.00 89.44 90 GLU A O 1
ATOM 722 N N . ARG A 1 91 ? -1.390 4.054 -17.695 1.00 90.75 91 ARG A N 1
ATOM 723 C CA . ARG A 1 91 ? -1.403 4.408 -16.270 1.00 90.75 91 ARG A CA 1
ATOM 724 C C . ARG A 1 91 ? -0.176 3.868 -15.538 1.00 90.75 91 ARG A C 1
ATOM 726 O O . ARG A 1 91 ? 0.440 4.595 -14.767 1.00 90.75 91 ARG A O 1
ATOM 733 N N . VAL A 1 92 ? 0.180 2.602 -15.764 1.00 92.94 92 VAL A N 1
ATOM 734 C CA . VAL A 1 92 ? 1.348 1.980 -15.117 1.00 92.94 92 VAL A CA 1
ATOM 735 C C . VAL A 1 92 ? 2.634 2.700 -15.505 1.00 92.94 92 VAL A C 1
ATOM 737 O O . VAL A 1 92 ? 3.441 2.998 -14.624 1.00 92.94 92 VAL A O 1
ATOM 740 N N . ARG A 1 93 ? 2.801 3.016 -16.794 1.00 93.75 93 ARG A N 1
ATOM 741 C CA . ARG A 1 93 ? 3.935 3.791 -17.305 1.00 93.75 93 ARG A CA 1
ATOM 742 C C . ARG A 1 93 ? 4.023 5.154 -16.625 1.00 93.75 93 ARG A C 1
ATOM 744 O O . ARG A 1 93 ? 5.076 5.497 -16.100 1.00 93.75 93 ARG A O 1
ATOM 751 N N . GLU A 1 94 ? 2.925 5.908 -16.597 1.00 92.81 94 GLU A N 1
ATOM 752 C CA . GLU A 1 94 ? 2.872 7.238 -15.977 1.00 92.81 94 GLU A CA 1
ATOM 753 C C . GLU A 1 94 ? 3.225 7.178 -14.485 1.00 92.81 94 GLU A C 1
ATOM 755 O O . GLU A 1 94 ? 4.084 7.932 -14.029 1.00 92.81 94 GLU A O 1
ATOM 760 N N . SER A 1 95 ? 2.621 6.258 -13.725 1.00 94.81 95 SER A N 1
ATOM 761 C CA . SER A 1 95 ? 2.927 6.090 -12.301 1.00 94.81 95 SER A CA 1
ATOM 762 C C . SER A 1 95 ? 4.392 5.703 -12.076 1.00 94.81 95 SER A C 1
ATOM 764 O O . SER A 1 95 ? 5.026 6.247 -11.176 1.00 94.81 95 SER A O 1
ATOM 766 N N . LEU A 1 96 ? 4.956 4.813 -12.900 1.00 96.19 96 LEU A N 1
ATOM 767 C CA . LEU A 1 96 ? 6.370 4.436 -12.825 1.00 96.19 96 LEU A CA 1
ATOM 768 C C . LEU A 1 96 ? 7.291 5.632 -13.105 1.00 96.19 96 LEU A C 1
ATOM 770 O O . LEU A 1 96 ? 8.214 5.880 -12.334 1.00 96.19 96 LEU A O 1
ATOM 774 N N . GLU A 1 97 ? 7.024 6.406 -14.157 1.00 94.94 97 GLU A N 1
ATOM 775 C CA . GLU A 1 97 ? 7.799 7.609 -14.482 1.00 94.94 97 GLU A CA 1
ATOM 776 C C . GLU A 1 97 ? 7.769 8.646 -13.356 1.00 94.94 97 GLU A C 1
ATOM 778 O O . GLU A 1 97 ? 8.793 9.263 -13.060 1.00 94.94 97 GLU A O 1
ATOM 783 N N . LEU A 1 98 ? 6.611 8.834 -12.719 1.00 94.75 98 LEU A N 1
ATOM 784 C CA . LEU A 1 98 ? 6.465 9.744 -11.586 1.00 94.75 98 LEU A CA 1
ATOM 785 C C . LEU A 1 98 ? 7.248 9.265 -10.360 1.00 94.75 98 LEU A C 1
ATOM 787 O O . LEU A 1 98 ? 7.853 10.089 -9.681 1.00 94.75 98 LEU A O 1
ATOM 791 N N . LEU A 1 99 ? 7.264 7.959 -10.075 1.00 95.50 99 LEU A N 1
ATOM 792 C CA . LEU A 1 99 ? 8.061 7.402 -8.974 1.00 95.50 99 LEU A CA 1
ATOM 793 C C . LEU A 1 99 ? 9.560 7.559 -9.227 1.00 95.50 99 LEU A C 1
ATOM 795 O O . LEU A 1 99 ? 10.303 7.906 -8.317 1.00 95.50 99 LEU A O 1
ATOM 799 N N . VAL A 1 100 ? 9.994 7.338 -10.465 1.00 94.62 100 VAL A N 1
ATOM 800 C CA . VAL A 1 100 ? 11.391 7.497 -10.894 1.00 94.62 100 VAL A CA 1
ATOM 801 C C . VAL A 1 100 ? 11.825 8.954 -10.759 1.00 94.62 100 VAL A C 1
ATOM 803 O O . VAL A 1 100 ? 12.848 9.230 -10.135 1.00 94.62 100 VAL A O 1
ATOM 806 N N . GLU A 1 101 ? 11.001 9.892 -11.234 1.00 92.44 101 GLU A N 1
ATOM 807 C CA . GLU A 1 101 ? 11.223 11.331 -11.050 1.00 92.44 101 GLU A CA 1
ATOM 808 C C . GLU A 1 101 ? 11.278 11.711 -9.563 1.00 92.44 101 GLU A C 1
ATOM 810 O O . GLU A 1 101 ? 12.194 12.413 -9.136 1.00 92.44 101 GLU A O 1
ATOM 815 N N . LEU A 1 102 ? 10.328 11.219 -8.762 1.00 91.50 102 LEU A N 1
ATOM 816 C CA . LEU A 1 102 ? 10.265 11.465 -7.322 1.00 91.50 102 LEU A CA 1
ATOM 817 C C . LEU A 1 102 ? 11.499 10.923 -6.583 1.00 91.50 102 LEU A C 1
ATOM 819 O O . LEU A 1 102 ? 11.951 11.527 -5.616 1.00 91.50 102 LEU A O 1
ATOM 823 N N . CYS A 1 103 ? 12.062 9.805 -7.042 1.00 91.75 103 CYS A N 1
ATOM 824 C CA . CYS A 1 103 ? 13.282 9.229 -6.484 1.00 91.75 103 CYS A CA 1
ATOM 825 C C . CYS A 1 103 ? 14.579 9.877 -7.008 1.00 91.75 103 CYS A C 1
ATOM 827 O O . CYS A 1 103 ? 15.665 9.477 -6.574 1.00 91.75 103 CYS A O 1
ATOM 829 N N . GLY A 1 104 ? 14.488 10.863 -7.910 1.00 89.38 104 GLY A N 1
ATOM 830 C CA . GLY A 1 104 ? 15.639 11.529 -8.525 1.00 89.38 104 GLY A CA 1
ATOM 831 C C . GLY A 1 104 ? 16.389 10.662 -9.543 1.00 89.38 104 GLY A C 1
ATOM 832 O O . GLY A 1 104 ? 17.575 10.883 -9.780 1.00 89.38 104 GLY A O 1
ATOM 833 N N . GLU A 1 105 ? 15.721 9.657 -10.108 1.00 91.50 105 GLU A N 1
ATOM 834 C CA . GLU A 1 105 ? 16.259 8.751 -11.123 1.00 91.50 105 GLU A CA 1
ATOM 835 C C . GLU A 1 105 ? 15.873 9.224 -12.540 1.00 91.50 105 GLU A C 1
ATOM 837 O O . GLU A 1 105 ? 14.920 9.984 -12.726 1.00 91.50 105 GLU A O 1
ATOM 842 N N . ASP A 1 106 ? 16.620 8.796 -13.564 1.00 90.62 106 ASP A N 1
ATOM 843 C CA . ASP A 1 106 ? 16.318 9.155 -14.955 1.00 90.62 106 ASP A CA 1
ATOM 844 C C . ASP A 1 106 ? 15.217 8.254 -15.539 1.00 90.62 106 ASP A C 1
ATOM 846 O O . ASP A 1 106 ? 15.350 7.032 -15.604 1.00 90.62 106 ASP A O 1
ATOM 850 N N . SER A 1 107 ? 14.134 8.873 -16.011 1.00 91.00 107 SER A N 1
ATOM 85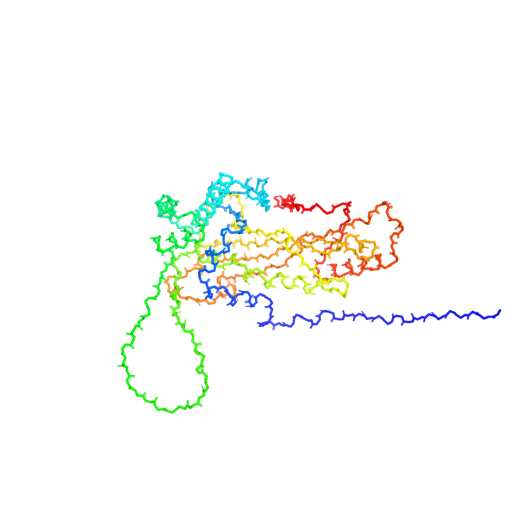1 C CA . SER A 1 107 ? 12.990 8.179 -16.619 1.00 91.00 107 SER A CA 1
ATOM 852 C C . SER A 1 107 ? 13.148 7.922 -18.120 1.00 91.00 107 SER A C 1
ATOM 854 O O . SER A 1 107 ? 12.336 7.196 -18.697 1.00 91.00 107 SER A O 1
ATOM 856 N N . SER A 1 108 ? 14.191 8.464 -18.766 1.00 92.56 108 SER A N 1
ATOM 857 C CA . SER A 1 108 ? 14.375 8.359 -20.219 1.00 92.56 108 SER A CA 1
ATOM 858 C C . SER A 1 108 ? 14.483 6.907 -20.710 1.00 92.56 108 SER A C 1
ATOM 860 O O . SER A 1 108 ? 13.829 6.528 -21.685 1.00 92.56 108 SER A O 1
ATOM 862 N N . VAL A 1 109 ? 15.237 6.070 -19.988 1.00 91.88 109 VAL A N 1
ATOM 863 C CA . VAL A 1 109 ? 15.449 4.651 -20.315 1.00 91.88 109 VAL A CA 1
ATOM 864 C C . VAL A 1 109 ? 14.152 3.859 -20.175 1.00 91.88 109 VAL A C 1
ATOM 866 O O . VAL A 1 109 ? 13.815 3.065 -21.050 1.00 91.88 109 VAL A O 1
ATOM 869 N N . ILE A 1 110 ? 13.391 4.113 -19.110 1.00 92.19 110 ILE A N 1
ATOM 870 C CA . ILE A 1 110 ? 12.111 3.444 -18.851 1.00 92.19 110 ILE A CA 1
ATOM 871 C C . ILE A 1 110 ? 11.118 3.774 -19.954 1.00 92.19 110 ILE A C 1
ATOM 873 O O . ILE A 1 110 ? 10.481 2.870 -20.484 1.00 92.19 110 ILE A O 1
ATOM 877 N N . LYS A 1 111 ? 11.020 5.049 -20.339 1.00 91.44 111 LYS A N 1
ATOM 878 C CA . LYS A 1 111 ? 10.144 5.475 -21.428 1.00 91.44 111 LYS A CA 1
ATOM 879 C C . LYS A 1 111 ? 10.521 4.799 -22.748 1.00 91.44 111 LYS A C 1
ATOM 881 O O . LYS A 1 111 ? 9.654 4.246 -23.419 1.00 91.44 111 LYS A O 1
ATOM 886 N N . SER A 1 112 ? 11.811 4.800 -23.087 1.00 93.50 112 SER A N 1
ATOM 887 C CA . SER A 1 112 ? 12.324 4.166 -24.306 1.00 93.50 112 SER A CA 1
ATOM 888 C C . SER A 1 112 ? 12.037 2.662 -24.339 1.00 93.50 112 SER A C 1
ATOM 890 O O . SER A 1 112 ? 11.527 2.152 -25.337 1.00 93.50 112 SER A O 1
ATOM 892 N N . GLU A 1 113 ? 12.333 1.938 -23.256 1.00 93.31 113 GLU A N 1
ATOM 893 C CA . GLU A 1 113 ? 12.066 0.498 -23.190 1.00 93.31 113 GLU A CA 1
ATOM 894 C C . GLU A 1 113 ? 10.564 0.201 -23.145 1.00 93.31 113 GLU A C 1
ATOM 896 O O . GLU A 1 113 ? 10.114 -0.741 -23.789 1.00 93.31 113 GLU A O 1
ATOM 901 N N . TRP A 1 114 ? 9.749 1.027 -22.488 1.00 93.44 114 TRP A N 1
ATOM 902 C CA . TRP A 1 114 ? 8.298 0.851 -22.498 1.00 93.44 114 TRP A CA 1
ATOM 903 C C . TRP A 1 114 ? 7.721 0.968 -23.912 1.00 93.44 114 TRP A C 1
ATOM 905 O O . TRP A 1 114 ? 7.017 0.067 -24.366 1.00 93.44 114 TRP A O 1
ATOM 915 N N . GLU A 1 115 ? 8.054 2.037 -24.641 1.00 91.12 115 GLU A N 1
ATOM 916 C CA . GLU A 1 115 ? 7.578 2.270 -26.014 1.00 91.12 115 GLU A CA 1
ATOM 917 C C . GLU A 1 115 ? 8.029 1.170 -26.989 1.00 91.12 115 GLU A C 1
ATOM 919 O O . GLU A 1 115 ? 7.292 0.800 -27.910 1.00 91.12 115 GLU A O 1
ATOM 924 N N . LYS A 1 116 ? 9.236 0.634 -26.779 1.00 91.38 116 LYS A N 1
ATOM 925 C CA . LYS A 1 116 ? 9.797 -0.476 -27.555 1.00 91.38 116 LYS A CA 1
ATOM 926 C C . LYS A 1 116 ? 9.048 -1.785 -27.299 1.00 91.38 116 LYS A C 1
ATOM 928 O O . LYS A 1 116 ? 8.687 -2.456 -28.259 1.00 91.38 116 LYS A O 1
ATOM 933 N N . GLN A 1 117 ? 8.795 -2.131 -26.037 1.00 88.56 117 GLN A N 1
ATOM 934 C CA . GLN A 1 117 ? 8.264 -3.443 -25.641 1.00 88.56 117 GLN A CA 1
ATOM 935 C C . GLN A 1 117 ? 6.729 -3.525 -25.689 1.00 88.56 117 GLN A C 1
ATOM 937 O O . GLN A 1 117 ? 6.170 -4.597 -25.921 1.00 88.56 117 GLN A O 1
ATOM 942 N N . GLN A 1 118 ? 6.021 -2.403 -25.510 1.00 85.19 118 GLN A N 1
ATOM 943 C CA . GLN A 1 118 ? 4.552 -2.368 -25.442 1.00 85.19 118 GLN A CA 1
ATOM 944 C C . GLN A 1 118 ? 3.868 -2.901 -26.712 1.00 85.19 118 GLN A C 1
ATOM 946 O O . GLN A 1 118 ? 2.742 -3.391 -26.643 1.00 85.19 118 GLN A O 1
ATOM 951 N N . LYS A 1 119 ? 4.527 -2.811 -27.874 1.00 79.88 119 LYS A N 1
ATOM 952 C CA . LYS A 1 119 ? 3.984 -3.312 -29.149 1.00 79.88 119 LYS A CA 1
ATOM 953 C C . LYS A 1 119 ? 3.914 -4.836 -29.207 1.00 79.88 119 LYS A C 1
ATOM 955 O O . LYS A 1 119 ? 3.007 -5.369 -29.840 1.00 79.88 119 LYS A O 1
ATOM 960 N N . ASP A 1 120 ? 4.847 -5.508 -28.538 1.00 79.38 120 ASP A N 1
ATOM 961 C CA . ASP A 1 120 ? 5.019 -6.958 -28.616 1.00 79.38 120 ASP A CA 1
ATOM 962 C C . ASP A 1 120 ? 4.434 -7.681 -27.392 1.00 79.38 120 ASP A C 1
ATOM 964 O O . ASP A 1 120 ? 4.118 -8.870 -27.463 1.00 79.38 120 ASP A O 1
ATOM 968 N N . ILE A 1 121 ? 4.252 -6.969 -26.271 1.00 77.94 121 ILE A N 1
ATOM 969 C CA . ILE A 1 121 ? 3.800 -7.534 -24.995 1.00 77.94 121 ILE A CA 1
ATOM 970 C C . ILE A 1 121 ? 2.508 -6.837 -24.530 1.00 77.94 121 ILE A C 1
ATOM 972 O O . ILE A 1 121 ? 2.569 -5.753 -23.947 1.00 77.94 121 ILE A O 1
ATOM 976 N N . PRO A 1 122 ? 1.324 -7.448 -24.736 1.00 73.69 122 PRO A N 1
ATOM 977 C CA . PRO A 1 122 ? 0.055 -6.831 -24.343 1.00 73.69 122 PRO A CA 1
ATOM 978 C C . PRO A 1 122 ? -0.200 -6.878 -22.826 1.00 73.69 122 PRO A C 1
ATOM 980 O O . PRO A 1 122 ? -0.860 -5.992 -22.282 1.00 73.69 122 PRO A O 1
ATOM 983 N N . ASP A 1 123 ? 0.317 -7.899 -22.134 1.00 85.56 123 ASP A N 1
ATOM 984 C CA . ASP A 1 123 ? 0.109 -8.101 -20.697 1.00 85.56 123 ASP A CA 1
ATOM 985 C C . ASP A 1 123 ? 0.970 -7.150 -19.852 1.00 85.56 123 ASP A C 1
ATOM 987 O O . ASP A 1 123 ? 2.198 -7.168 -19.931 1.00 85.56 123 ASP A O 1
ATOM 991 N N . SER A 1 124 ? 0.327 -6.367 -18.980 1.00 88.31 124 SER A N 1
ATOM 992 C CA . SER A 1 124 ? 0.999 -5.355 -18.156 1.00 88.31 124 SER A CA 1
ATOM 993 C C . SER A 1 124 ? 2.066 -5.933 -17.226 1.00 88.31 124 SER A C 1
ATOM 995 O O . SER A 1 124 ? 3.056 -5.262 -16.948 1.00 88.31 124 SER A O 1
ATOM 997 N N . SER A 1 125 ? 1.861 -7.146 -16.704 1.00 92.25 125 SER A N 1
ATOM 998 C CA . SER A 1 125 ? 2.802 -7.766 -15.765 1.00 92.25 125 SER A CA 1
ATOM 999 C C . SER A 1 125 ? 4.083 -8.199 -16.471 1.00 92.25 125 SER A C 1
ATOM 1001 O O . SER A 1 125 ? 5.181 -7.894 -16.005 1.00 92.25 125 SER A O 1
ATOM 1003 N N . SER A 1 126 ? 3.941 -8.842 -17.628 1.00 92.00 126 SER A N 1
ATOM 1004 C CA . SER A 1 126 ? 5.055 -9.252 -18.483 1.00 92.00 126 SER A CA 1
ATOM 1005 C C . SER A 1 126 ? 5.788 -8.042 -19.067 1.00 92.00 126 SER A C 1
ATOM 1007 O O . SER A 1 126 ? 7.016 -8.012 -19.066 1.00 92.00 126 SER A O 1
ATOM 1009 N N . LEU A 1 127 ? 5.047 -7.015 -19.497 1.00 93.75 127 LEU A N 1
ATOM 1010 C CA . LEU A 1 127 ? 5.617 -5.764 -19.995 1.00 93.75 127 LEU A CA 1
ATOM 1011 C C . LEU A 1 127 ? 6.451 -5.075 -18.911 1.00 93.75 127 LEU A C 1
ATOM 1013 O O . LEU A 1 127 ? 7.608 -4.736 -19.149 1.00 93.75 127 LEU A O 1
ATOM 1017 N N . LEU A 1 128 ? 5.896 -4.932 -17.703 1.00 95.62 128 LEU A N 1
ATOM 1018 C CA . LEU A 1 128 ? 6.609 -4.334 -16.578 1.00 95.62 128 LEU A CA 1
ATOM 1019 C C . LEU A 1 128 ? 7.850 -5.154 -16.207 1.00 95.62 128 LEU A C 1
ATOM 1021 O O . LEU A 1 128 ? 8.909 -4.571 -16.009 1.00 95.62 128 LEU A O 1
ATOM 1025 N N . MET A 1 129 ? 7.760 -6.488 -16.170 1.00 95.31 129 MET A N 1
ATOM 1026 C CA . MET A 1 129 ? 8.921 -7.355 -15.933 1.00 95.31 129 MET A CA 1
ATOM 1027 C C . MET A 1 129 ? 10.055 -7.071 -16.926 1.00 95.31 129 MET A C 1
ATOM 1029 O O . MET A 1 129 ? 11.185 -6.828 -16.504 1.00 95.31 129 MET A O 1
ATOM 1033 N N . THR A 1 130 ? 9.757 -7.060 -18.227 1.00 94.81 130 THR A N 1
ATOM 1034 C CA . THR A 1 130 ? 10.756 -6.785 -19.268 1.00 94.81 130 THR A CA 1
ATOM 1035 C C . THR A 1 130 ? 11.353 -5.392 -19.106 1.00 94.81 130 THR A C 1
ATOM 1037 O O . THR A 1 130 ? 12.572 -5.253 -19.100 1.00 94.81 130 THR A O 1
ATOM 1040 N N . VAL A 1 131 ? 10.526 -4.364 -18.894 1.00 96.12 131 VAL A N 1
ATOM 1041 C CA . VAL A 1 131 ? 11.016 -2.990 -18.708 1.00 96.12 131 VAL A CA 1
ATOM 1042 C C . VAL A 1 131 ? 11.934 -2.886 -17.491 1.00 96.12 131 VAL A C 1
ATOM 1044 O O . VAL A 1 131 ? 12.983 -2.256 -17.589 1.00 96.12 131 VAL A O 1
ATOM 1047 N N . LEU A 1 132 ? 11.606 -3.521 -16.361 1.00 95.75 132 LEU A N 1
ATOM 1048 C CA . LEU A 1 132 ? 12.455 -3.495 -15.163 1.00 95.75 132 LEU A CA 1
ATOM 1049 C C . LEU A 1 132 ? 13.826 -4.154 -15.393 1.00 95.75 132 LEU A C 1
ATOM 1051 O O . LEU A 1 132 ? 14.819 -3.700 -14.823 1.00 95.75 132 LEU A O 1
ATOM 1055 N N . LEU A 1 133 ? 13.887 -5.208 -16.211 1.00 94.81 133 LEU A N 1
ATOM 1056 C CA . LEU A 1 133 ? 15.134 -5.899 -16.545 1.00 94.81 133 LEU A CA 1
ATOM 1057 C C . LEU A 1 133 ? 15.972 -5.103 -17.551 1.00 94.81 133 LEU A C 1
ATOM 1059 O O . LEU A 1 133 ? 17.146 -4.840 -17.297 1.00 94.81 133 LEU A O 1
ATOM 1063 N N . GLU A 1 134 ? 15.364 -4.674 -18.657 1.00 94.50 134 GLU A N 1
ATOM 1064 C CA . GLU A 1 134 ? 16.053 -3.969 -19.747 1.00 94.50 134 GLU A CA 1
ATOM 1065 C C . GLU A 1 134 ? 16.501 -2.558 -19.340 1.00 94.50 134 GLU A C 1
ATOM 1067 O O . GLU A 1 134 ? 17.560 -2.093 -19.755 1.00 94.50 134 GLU A O 1
ATOM 1072 N N . SER A 1 135 ? 15.751 -1.886 -18.459 1.00 94.38 135 SER A N 1
ATOM 1073 C CA . SER A 1 135 ? 16.174 -0.602 -17.876 1.00 94.38 135 SER A CA 1
ATOM 1074 C C . SER A 1 135 ? 17.261 -0.745 -16.806 1.00 94.38 135 SER A C 1
ATOM 1076 O O . SER A 1 135 ? 17.819 0.253 -16.351 1.00 94.38 135 SER A O 1
ATOM 1078 N N . GLY A 1 136 ? 17.566 -1.973 -16.374 1.00 92.06 136 GLY A N 1
ATOM 1079 C CA . GLY A 1 136 ? 18.543 -2.248 -15.327 1.00 92.06 136 GLY A CA 1
ATOM 1080 C C . GLY A 1 136 ? 18.067 -1.937 -13.906 1.00 92.06 136 GLY A C 1
ATOM 1081 O O . GLY A 1 136 ? 18.877 -2.044 -12.986 1.00 92.06 136 GLY A O 1
ATOM 1082 N N . MET A 1 137 ? 16.785 -1.605 -13.700 1.00 93.00 137 MET A N 1
ATOM 1083 C CA . MET A 1 137 ? 16.190 -1.432 -12.364 1.00 93.00 137 MET A CA 1
ATOM 1084 C C . MET A 1 137 ? 16.232 -2.728 -11.546 1.00 93.00 137 MET A C 1
ATOM 1086 O O . MET A 1 137 ? 16.308 -2.692 -10.316 1.00 93.00 137 MET A O 1
ATOM 1090 N N . MET A 1 138 ? 16.198 -3.874 -12.227 1.00 91.44 138 MET A N 1
ATOM 1091 C CA . MET A 1 138 ? 16.280 -5.208 -11.651 1.00 91.44 138 MET A CA 1
ATOM 1092 C C . MET A 1 138 ? 17.254 -6.072 -12.450 1.00 91.44 138 MET A C 1
ATOM 1094 O O . MET A 1 138 ? 17.335 -5.958 -13.670 1.00 91.44 138 MET A O 1
ATOM 1098 N N . ARG A 1 139 ? 17.982 -6.975 -11.784 1.00 90.94 139 ARG A N 1
ATOM 1099 C CA . ARG A 1 139 ? 18.870 -7.938 -12.458 1.00 90.94 139 ARG A CA 1
ATOM 1100 C C . ARG A 1 139 ? 18.687 -9.338 -11.910 1.00 90.94 139 ARG A C 1
ATOM 1102 O O . ARG A 1 139 ? 18.604 -9.518 -10.694 1.00 90.94 139 ARG A O 1
ATOM 1109 N N . ALA A 1 140 ? 18.661 -10.325 -12.800 1.00 88.31 140 ALA A N 1
ATOM 1110 C CA . ALA A 1 140 ? 18.752 -11.720 -12.401 1.00 88.31 140 ALA A CA 1
ATOM 1111 C C . ALA A 1 140 ? 20.160 -11.994 -11.852 1.00 88.31 140 ALA A C 1
ATOM 1113 O O . ALA A 1 140 ? 21.164 -11.622 -12.453 1.00 88.31 140 ALA A O 1
ATOM 1114 N N . THR A 1 141 ? 20.222 -12.630 -10.692 1.00 80.31 141 THR A N 1
ATOM 1115 C CA . THR A 1 141 ? 21.453 -13.176 -10.131 1.00 80.31 141 THR A CA 1
ATOM 1116 C C . THR A 1 141 ? 21.706 -14.466 -10.880 1.00 80.31 141 THR A C 1
ATOM 1118 O O . THR A 1 141 ? 20.884 -15.384 -10.809 1.00 80.31 141 THR A O 1
ATOM 1121 N N . GLU A 1 142 ? 22.808 -14.538 -11.619 1.00 68.25 142 GLU A N 1
ATOM 1122 C CA . GLU A 1 142 ? 23.243 -15.807 -12.183 1.00 68.25 142 GLU A CA 1
ATOM 1123 C C . GLU A 1 142 ? 23.399 -16.790 -11.022 1.00 68.25 142 GLU A C 1
ATOM 1125 O O . GLU A 1 142 ? 24.065 -16.504 -10.023 1.00 68.25 142 GLU A O 1
ATOM 1130 N N . ALA A 1 143 ? 22.716 -17.933 -11.109 1.00 55.16 143 ALA A N 1
ATOM 1131 C CA . ALA A 1 143 ? 23.034 -19.040 -10.235 1.00 55.16 143 ALA A CA 1
ATOM 1132 C C . ALA A 1 143 ? 24.472 -19.409 -10.584 1.00 55.16 143 ALA A C 1
ATOM 1134 O O . ALA A 1 143 ? 24.705 -20.023 -11.622 1.00 55.16 143 ALA A O 1
ATOM 1135 N N . ASN A 1 144 ? 25.435 -18.983 -9.764 1.00 45.12 144 ASN A N 1
ATOM 1136 C CA . ASN A 1 144 ? 26.770 -19.543 -9.822 1.00 45.12 144 ASN A CA 1
ATOM 1137 C C . ASN A 1 144 ? 26.577 -21.051 -9.692 1.00 45.12 144 ASN A C 1
ATOM 1139 O O . ASN A 1 144 ? 26.293 -21.570 -8.613 1.00 45.12 144 ASN A O 1
ATOM 1143 N N . THR A 1 145 ? 26.674 -21.748 -10.819 1.00 38.53 145 THR A N 1
ATOM 1144 C CA . THR A 1 145 ? 27.039 -23.152 -10.880 1.00 38.53 145 THR A CA 1
ATOM 1145 C C . THR A 1 145 ? 28.409 -23.239 -10.228 1.00 38.53 145 THR A C 1
ATOM 1147 O O . THR A 1 145 ? 29.440 -23.228 -10.897 1.00 38.53 145 THR A O 1
ATOM 1150 N N . GLU A 1 146 ? 28.432 -23.257 -8.896 1.00 39.53 146 GLU A N 1
ATOM 1151 C CA . GLU A 1 146 ? 29.555 -23.772 -8.138 1.00 39.53 146 GLU A CA 1
ATOM 1152 C C . GLU A 1 146 ? 29.648 -25.254 -8.489 1.00 39.53 146 GLU A C 1
ATOM 1154 O O . GLU A 1 146 ? 29.038 -26.140 -7.895 1.00 39.53 146 GLU A O 1
ATOM 1159 N N . ASN A 1 147 ? 30.389 -25.497 -9.564 1.00 32.41 147 ASN A N 1
ATOM 1160 C CA . ASN A 1 147 ? 31.035 -26.756 -9.829 1.00 32.41 147 ASN A CA 1
ATOM 1161 C C . ASN A 1 147 ? 31.817 -27.172 -8.576 1.00 32.41 147 ASN A C 1
ATOM 1163 O O . ASN A 1 147 ? 32.806 -26.541 -8.220 1.00 32.41 147 ASN A O 1
ATOM 1167 N N . GLY A 1 148 ? 31.378 -28.270 -7.963 1.00 25.33 148 GLY A N 1
ATOM 1168 C CA . GLY A 1 148 ? 32.241 -29.313 -7.414 1.00 25.33 148 GLY A CA 1
ATOM 1169 C C . GLY A 1 148 ? 33.352 -28.875 -6.459 1.00 25.33 148 GLY A C 1
ATOM 1170 O O . GLY A 1 148 ? 34.521 -28.875 -6.831 1.00 25.33 148 GLY A O 1
ATOM 1171 N N . GLY A 1 149 ? 33.001 -28.653 -5.195 1.00 24.92 149 GLY A N 1
ATOM 1172 C CA . GLY A 1 149 ? 33.924 -28.762 -4.065 1.00 24.92 149 GLY A CA 1
ATOM 1173 C C . GLY A 1 149 ? 33.516 -29.941 -3.187 1.00 24.92 149 GLY A C 1
ATOM 1174 O O . GLY A 1 149 ? 32.569 -29.844 -2.417 1.00 24.92 149 GLY A O 1
ATOM 1175 N N . ALA A 1 150 ? 34.188 -31.077 -3.349 1.00 26.64 150 ALA A N 1
ATOM 1176 C CA . ALA A 1 150 ? 33.989 -32.278 -2.548 1.00 26.64 150 ALA A CA 1
ATOM 1177 C C . ALA A 1 150 ? 34.398 -32.074 -1.074 1.00 26.64 150 ALA A C 1
ATOM 1179 O O . ALA A 1 150 ? 35.465 -31.523 -0.814 1.00 26.64 150 ALA A O 1
ATOM 1180 N N . GLY A 1 151 ? 33.622 -32.623 -0.130 1.00 23.64 151 GLY A N 1
ATOM 1181 C CA . GLY A 1 151 ? 34.119 -32.972 1.210 1.00 23.64 151 GLY A CA 1
ATOM 1182 C C . GLY A 1 151 ? 33.134 -32.760 2.366 1.00 23.64 151 GLY A C 1
ATOM 1183 O O . GLY A 1 151 ? 32.746 -31.631 2.637 1.00 23.64 151 GLY A O 1
ATOM 1184 N N . GLY A 1 152 ? 32.816 -33.847 3.086 1.00 25.36 152 GLY A N 1
ATOM 1185 C CA . GLY A 1 152 ? 32.112 -33.858 4.383 1.00 25.36 152 GLY A CA 1
ATOM 1186 C C . GLY A 1 152 ? 30.655 -34.315 4.265 1.00 25.36 152 GLY A C 1
ATOM 1187 O O . GLY A 1 152 ? 29.773 -33.507 4.017 1.00 25.36 152 GLY A O 1
ATOM 1188 N N . GLU A 1 153 ? 30.360 -35.608 4.140 1.00 24.28 153 GLU A N 1
ATOM 1189 C CA . GLU A 1 153 ? 30.111 -36.557 5.245 1.00 24.28 153 GLU A CA 1
ATOM 1190 C C . GLU A 1 153 ? 29.113 -36.093 6.331 1.00 24.28 153 GLU A C 1
ATOM 1192 O O . GLU A 1 153 ? 29.332 -35.107 7.027 1.00 24.28 153 GLU A O 1
ATOM 1197 N N . THR A 1 154 ? 28.060 -36.918 6.475 1.00 25.98 154 THR A N 1
ATOM 1198 C CA . THR A 1 154 ? 27.182 -37.143 7.646 1.00 25.98 154 THR A CA 1
ATOM 1199 C C . THR A 1 154 ? 26.277 -35.998 8.118 1.00 25.98 154 THR A C 1
ATOM 1201 O O . THR A 1 154 ? 26.695 -35.134 8.873 1.00 25.98 154 THR A O 1
ATOM 1204 N N . ASP A 1 155 ? 24.989 -36.025 7.753 1.00 28.50 155 ASP A N 1
ATOM 1205 C CA . ASP A 1 155 ? 23.950 -36.602 8.624 1.00 28.50 155 ASP A CA 1
ATOM 1206 C C . ASP A 1 155 ? 22.542 -36.495 8.016 1.00 28.50 155 ASP A C 1
ATOM 1208 O O . ASP A 1 155 ? 22.156 -35.540 7.344 1.00 28.50 155 ASP A O 1
ATOM 1212 N N . ALA A 1 156 ? 21.780 -37.560 8.225 1.00 24.62 156 ALA A N 1
ATOM 1213 C CA . ALA A 1 156 ? 20.484 -37.830 7.639 1.00 24.62 156 ALA A CA 1
ATOM 1214 C C . ALA A 1 156 ? 19.351 -37.034 8.301 1.00 24.62 156 ALA A C 1
ATOM 1216 O O . ALA A 1 156 ? 18.981 -37.358 9.422 1.00 24.62 156 ALA A O 1
ATOM 1217 N N . VAL A 1 157 ? 18.703 -36.106 7.585 1.00 27.55 157 VAL A N 1
ATOM 1218 C CA . VAL A 1 157 ? 17.338 -35.642 7.909 1.00 27.55 157 VAL A CA 1
ATOM 1219 C C . VAL A 1 157 ? 16.567 -35.296 6.624 1.00 27.55 157 VAL A C 1
ATOM 1221 O O . VAL A 1 157 ? 16.704 -34.229 6.044 1.00 27.55 157 VAL A O 1
ATOM 1224 N N . THR A 1 158 ? 15.726 -36.252 6.226 1.00 23.78 158 THR A N 1
ATOM 1225 C CA . THR A 1 158 ? 14.397 -36.106 5.603 1.00 23.78 158 THR A CA 1
ATOM 1226 C C . THR A 1 158 ? 14.187 -35.338 4.290 1.00 23.78 158 THR A C 1
ATOM 1228 O O . THR A 1 158 ? 14.399 -34.140 4.168 1.00 23.78 158 THR A O 1
ATOM 1231 N N . ASN A 1 159 ? 13.450 -36.045 3.432 1.00 22.58 159 ASN A N 1
ATOM 1232 C CA . ASN A 1 159 ? 12.442 -35.547 2.498 1.00 22.58 159 ASN A CA 1
ATOM 1233 C C . ASN A 1 159 ? 12.918 -34.936 1.179 1.00 22.58 159 ASN A C 1
ATOM 1235 O O . ASN A 1 159 ? 12.881 -33.737 0.923 1.00 22.58 159 ASN A O 1
ATOM 1239 N N . ILE A 1 160 ? 13.177 -35.874 0.274 1.00 24.17 160 ILE A N 1
ATOM 1240 C CA . ILE A 1 160 ? 12.857 -35.805 -1.148 1.00 24.17 160 ILE A CA 1
ATOM 1241 C C . ILE A 1 160 ? 11.381 -35.379 -1.310 1.00 24.17 160 ILE A C 1
ATOM 1243 O O . ILE A 1 160 ? 10.478 -36.213 -1.342 1.00 24.17 160 ILE A O 1
ATOM 1247 N N . GLN A 1 161 ? 11.119 -34.077 -1.430 1.00 27.06 161 GLN A N 1
ATOM 1248 C CA . GLN A 1 161 ? 9.972 -33.608 -2.203 1.00 27.06 161 GLN A CA 1
ATOM 1249 C C . GLN A 1 161 ? 10.408 -33.507 -3.663 1.00 27.06 161 GLN A C 1
ATOM 1251 O O . GLN A 1 161 ? 11.032 -32.550 -4.111 1.00 27.06 161 GLN A O 1
ATOM 1256 N N . ASN A 1 162 ? 10.094 -34.582 -4.380 1.00 26.56 162 ASN A N 1
ATOM 1257 C CA . ASN A 1 162 ? 10.029 -34.644 -5.828 1.00 26.56 162 ASN A CA 1
ATOM 1258 C C . ASN A 1 162 ? 9.196 -33.486 -6.387 1.00 26.56 162 ASN A C 1
ATOM 1260 O O . ASN A 1 162 ? 8.048 -33.308 -5.985 1.00 26.56 162 ASN A O 1
ATOM 1264 N N . GLY A 1 163 ? 9.728 -32.804 -7.398 1.00 22.73 163 GLY A N 1
ATOM 1265 C CA . GLY A 1 163 ? 8.920 -31.996 -8.305 1.00 22.73 163 GLY A CA 1
ATOM 1266 C C . GLY A 1 163 ? 9.607 -30.709 -8.713 1.00 22.73 163 GLY A C 1
ATOM 1267 O O . GLY A 1 163 ? 9.262 -29.659 -8.196 1.00 22.73 163 GLY A O 1
ATOM 1268 N N . GLY A 1 164 ? 10.568 -30.806 -9.639 1.00 23.36 164 GLY A N 1
ATOM 1269 C CA . GLY A 1 164 ? 10.980 -29.696 -10.501 1.00 23.36 164 GLY A CA 1
ATOM 1270 C C . GLY A 1 164 ? 11.089 -28.348 -9.800 1.00 23.36 164 GLY A C 1
ATOM 1271 O O . GLY A 1 164 ? 10.392 -27.410 -10.177 1.00 23.36 164 GLY A O 1
ATOM 1272 N N . GLY A 1 165 ? 11.958 -28.250 -8.793 1.00 29.00 165 GLY A N 1
ATOM 1273 C CA . GLY A 1 165 ? 12.411 -26.966 -8.276 1.00 29.00 165 GLY A CA 1
ATOM 1274 C C . GLY A 1 165 ? 13.251 -26.291 -9.349 1.00 29.00 165 GLY A C 1
ATOM 1275 O O . GLY A 1 165 ? 14.472 -26.249 -9.243 1.00 29.00 165 GLY A O 1
ATOM 1276 N N . GLY A 1 166 ? 12.613 -25.838 -10.432 1.00 37.00 166 GLY A N 1
ATOM 1277 C CA . GLY A 1 166 ? 13.216 -24.864 -11.318 1.00 37.00 166 GLY A CA 1
ATOM 1278 C C . GLY A 1 166 ? 13.609 -23.719 -10.409 1.00 37.00 166 GLY A C 1
ATOM 1279 O O . GLY A 1 166 ? 12.731 -23.085 -9.825 1.00 37.00 166 GLY A O 1
ATOM 1280 N N . TYR A 1 167 ? 14.911 -23.562 -10.173 1.00 53.69 167 TYR A N 1
ATOM 1281 C CA . TYR A 1 167 ? 15.433 -22.488 -9.350 1.00 53.69 167 TYR A CA 1
ATOM 1282 C C . TYR A 1 167 ? 14.946 -21.198 -9.995 1.00 53.69 167 TYR A C 1
ATOM 1284 O O . TYR A 1 167 ? 15.469 -20.783 -11.029 1.00 53.69 167 TYR A O 1
ATOM 1292 N N . ALA A 1 168 ? 13.878 -20.623 -9.442 1.00 65.38 168 ALA A N 1
ATOM 1293 C CA . ALA A 1 168 ? 13.381 -19.349 -9.908 1.00 65.38 168 ALA A CA 1
ATOM 1294 C C . ALA A 1 168 ? 14.553 -18.365 -9.783 1.00 65.38 168 ALA A C 1
ATOM 1296 O O . ALA A 1 168 ? 15.214 -18.353 -8.734 1.00 65.38 168 ALA A O 1
ATOM 1297 N N . PRO A 1 169 ? 14.874 -17.608 -10.844 1.00 77.56 169 PRO A N 1
ATOM 1298 C CA . PRO A 1 169 ? 15.980 -16.666 -10.800 1.00 77.56 169 PRO A CA 1
ATOM 1299 C C . PRO A 1 169 ? 15.805 -15.740 -9.595 1.00 77.56 169 PRO A C 1
ATOM 1301 O O . PRO A 1 169 ? 14.725 -15.202 -9.353 1.00 77.56 169 PRO A O 1
ATOM 1304 N N . LYS A 1 170 ? 16.868 -15.578 -8.803 1.00 84.25 170 LYS A N 1
ATOM 1305 C CA . LYS A 1 170 ? 16.876 -14.594 -7.718 1.00 84.25 170 LYS A CA 1
ATOM 1306 C C . LYS A 1 170 ? 17.135 -13.230 -8.322 1.00 84.25 170 LYS A C 1
ATOM 1308 O O . LYS A 1 170 ? 18.105 -13.074 -9.055 1.00 84.25 170 LYS A O 1
ATOM 1313 N N . TYR A 1 171 ? 16.327 -12.239 -7.988 1.00 88.44 171 TYR A N 1
ATOM 1314 C CA . TYR A 1 171 ? 16.495 -10.893 -8.521 1.00 88.44 171 TYR A CA 1
ATOM 1315 C C . TYR A 1 171 ? 17.103 -9.948 -7.487 1.00 88.44 171 TYR A C 1
ATOM 1317 O O . TYR A 1 171 ? 16.836 -10.055 -6.292 1.00 88.44 171 TYR A O 1
ATOM 1325 N N . THR A 1 172 ? 17.919 -9.015 -7.966 1.00 88.81 172 THR A N 1
ATOM 1326 C CA . THR A 1 172 ? 18.481 -7.905 -7.186 1.00 88.81 172 THR A CA 1
ATOM 1327 C C . THR A 1 172 ? 17.890 -6.591 -7.677 1.00 88.81 172 THR A C 1
ATOM 1329 O O . THR A 1 172 ? 17.642 -6.436 -8.875 1.00 88.81 172 THR A O 1
ATOM 1332 N N . VAL A 1 173 ? 17.640 -5.665 -6.751 1.00 90.62 173 VAL A N 1
ATOM 1333 C CA . VAL A 1 173 ? 17.018 -4.365 -7.032 1.00 90.62 173 VAL A CA 1
ATOM 1334 C C . VAL A 1 173 ? 18.106 -3.300 -7.075 1.00 90.62 173 VAL A C 1
ATOM 1336 O O . VAL A 1 173 ? 18.918 -3.199 -6.158 1.00 90.62 173 VAL A O 1
ATOM 1339 N N . HIS A 1 174 ? 18.116 -2.514 -8.148 1.00 90.62 174 HIS A N 1
ATOM 1340 C CA . HIS A 1 174 ? 19.129 -1.490 -8.435 1.00 90.62 174 HIS A CA 1
ATOM 1341 C C . HIS A 1 174 ? 18.533 -0.089 -8.610 1.00 90.62 174 HIS A C 1
ATOM 1343 O O . HIS A 1 174 ? 19.274 0.855 -8.854 1.00 90.62 174 HIS A O 1
ATOM 1349 N N . SER A 1 175 ? 17.212 0.054 -8.470 1.00 91.81 175 SER A N 1
ATOM 1350 C CA . SER A 1 175 ? 16.513 1.340 -8.518 1.00 91.81 175 SER A CA 1
ATOM 1351 C C . SER A 1 175 ? 15.789 1.626 -7.207 1.00 91.81 175 SER A C 1
ATOM 1353 O O . SER A 1 175 ? 15.137 0.751 -6.627 1.00 91.81 175 SER A O 1
ATOM 1355 N N . LYS A 1 176 ? 15.868 2.884 -6.772 1.00 92.00 176 LYS A N 1
ATOM 1356 C CA . LYS A 1 176 ? 15.101 3.438 -5.657 1.00 92.00 176 LYS A CA 1
ATOM 1357 C C . LYS A 1 176 ? 13.607 3.394 -5.936 1.00 92.00 176 LYS A C 1
ATOM 1359 O O . LYS A 1 176 ? 12.859 2.987 -5.053 1.00 92.00 176 LYS A O 1
ATOM 1364 N N . ALA A 1 177 ? 13.171 3.744 -7.146 1.00 94.19 177 ALA A N 1
ATOM 1365 C CA . ALA A 1 177 ? 11.764 3.653 -7.513 1.00 94.19 177 ALA A CA 1
ATOM 1366 C C . ALA A 1 177 ? 11.261 2.207 -7.446 1.00 94.19 177 ALA A C 1
ATOM 1368 O O . ALA A 1 177 ? 10.221 1.956 -6.841 1.00 94.19 177 ALA A O 1
ATOM 1369 N N . LEU A 1 178 ? 12.025 1.232 -7.960 1.00 94.38 178 LEU A N 1
ATOM 1370 C CA . LEU A 1 178 ? 11.641 -0.177 -7.826 1.00 94.38 178 LEU A CA 1
ATOM 1371 C C . LEU A 1 178 ? 11.607 -0.614 -6.358 1.00 94.38 178 LEU A C 1
ATOM 1373 O O . LEU A 1 178 ? 10.671 -1.297 -5.945 1.00 94.38 178 LEU A O 1
ATOM 1377 N N . ARG A 1 179 ? 12.581 -0.192 -5.546 1.00 93.31 179 ARG A N 1
ATOM 1378 C CA . ARG A 1 179 ? 12.572 -0.457 -4.104 1.00 93.31 179 ARG A CA 1
ATOM 1379 C C . ARG A 1 179 ? 11.342 0.150 -3.424 1.00 93.31 179 ARG A C 1
ATOM 1381 O O . ARG A 1 179 ? 10.704 -0.533 -2.630 1.00 93.31 179 ARG A O 1
ATOM 1388 N N . LEU A 1 180 ? 10.939 1.365 -3.792 1.00 94.31 180 LEU A N 1
ATOM 1389 C CA . LEU A 1 180 ? 9.708 1.990 -3.309 1.00 94.31 180 LEU A CA 1
ATOM 1390 C C . LEU A 1 180 ? 8.466 1.191 -3.717 1.00 94.31 180 LEU A C 1
ATOM 1392 O O . LEU A 1 180 ? 7.569 0.982 -2.907 1.00 94.31 180 LEU A O 1
ATOM 1396 N N . MET A 1 181 ? 8.422 0.680 -4.949 1.00 95.69 181 MET A N 1
ATOM 1397 C CA . MET A 1 181 ? 7.318 -0.161 -5.419 1.00 95.69 181 MET A CA 1
ATOM 1398 C C . MET A 1 181 ? 7.197 -1.472 -4.629 1.00 95.69 181 MET A C 1
ATOM 1400 O O . MET A 1 181 ? 6.092 -2.000 -4.513 1.00 95.69 181 MET A O 1
ATOM 1404 N N . GLN A 1 182 ? 8.281 -1.985 -4.030 1.00 93.88 182 GLN A N 1
ATOM 1405 C CA . GLN A 1 182 ? 8.211 -3.162 -3.150 1.00 93.88 182 GLN A CA 1
ATOM 1406 C C . GLN A 1 182 ? 7.387 -2.911 -1.882 1.00 93.88 182 GLN A C 1
ATOM 1408 O O . GLN A 1 182 ? 6.890 -3.869 -1.300 1.00 93.88 182 GLN A O 1
ATOM 1413 N N . TYR A 1 183 ? 7.196 -1.657 -1.466 1.00 94.25 183 TYR A N 1
ATOM 1414 C CA . TYR A 1 183 ? 6.273 -1.314 -0.379 1.00 94.25 183 TYR A CA 1
ATOM 1415 C C . TYR A 1 183 ? 4.811 -1.392 -0.823 1.00 94.25 183 TYR A C 1
ATOM 1417 O O . TYR A 1 183 ? 3.930 -1.593 0.000 1.00 94.25 183 TYR A O 1
ATOM 1425 N N . MET A 1 184 ? 4.549 -1.274 -2.126 1.00 95.12 184 MET A N 1
ATOM 1426 C CA . MET A 1 184 ? 3.203 -1.171 -2.695 1.00 95.12 184 MET A CA 1
ATOM 1427 C C . MET A 1 184 ? 2.565 -2.527 -3.003 1.00 95.12 184 MET A C 1
ATOM 1429 O O . MET A 1 184 ? 1.446 -2.573 -3.508 1.00 95.12 184 MET A O 1
ATOM 1433 N N . VAL A 1 185 ? 3.263 -3.635 -2.752 1.00 92.38 185 VAL A N 1
ATOM 1434 C CA . VAL A 1 185 ? 2.764 -4.978 -3.071 1.00 92.38 185 VAL A CA 1
ATOM 1435 C C . VAL A 1 185 ? 1.674 -5.412 -2.096 1.00 92.38 185 VAL A C 1
ATOM 1437 O O . VAL A 1 185 ? 1.631 -4.997 -0.933 1.00 92.38 185 VAL A O 1
ATOM 1440 N N . GLN A 1 186 ? 0.790 -6.296 -2.555 1.00 90.38 186 GLN A N 1
ATOM 1441 C CA . GLN A 1 186 ? -0.382 -6.694 -1.780 1.00 90.38 186 GLN A CA 1
ATOM 1442 C C . GLN A 1 186 ? 0.006 -7.399 -0.474 1.00 90.38 186 GLN A C 1
ATOM 1444 O O . GLN A 1 186 ? -0.656 -7.205 0.544 1.00 90.38 186 GLN A O 1
ATOM 1449 N N . SER A 1 187 ? 1.090 -8.183 -0.472 1.00 89.81 187 SER A N 1
ATOM 1450 C CA . SER A 1 187 ? 1.575 -8.866 0.735 1.00 89.81 187 SER A CA 1
ATOM 1451 C C . SER A 1 187 ? 2.002 -7.896 1.841 1.00 89.81 187 SER A C 1
ATOM 1453 O O . SER A 1 187 ? 1.815 -8.200 3.014 1.00 89.81 187 SER A O 1
ATOM 1455 N N . VAL A 1 188 ? 2.497 -6.703 1.497 1.00 89.94 188 VAL A N 1
ATOM 1456 C CA . VAL A 1 188 ? 2.853 -5.665 2.479 1.00 8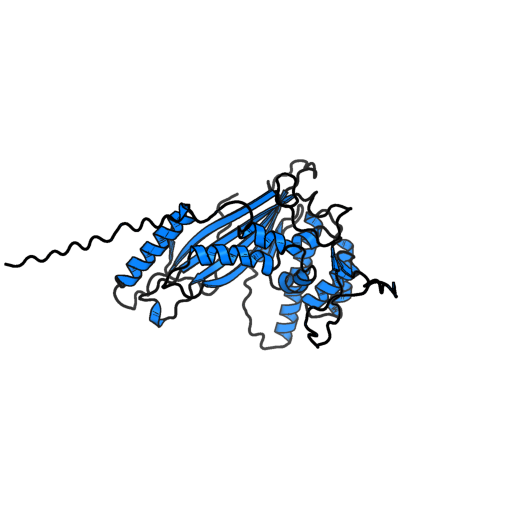9.94 188 VAL A CA 1
ATOM 1457 C C . VAL A 1 188 ? 1.589 -5.022 3.051 1.00 89.94 188 VAL A C 1
ATOM 1459 O O . VAL A 1 188 ? 1.424 -4.940 4.272 1.00 89.94 188 VAL A O 1
ATOM 1462 N N . ALA A 1 189 ? 0.646 -4.644 2.183 1.00 91.50 189 ALA A N 1
ATOM 1463 C CA . ALA A 1 189 ? -0.636 -4.057 2.580 1.00 91.50 189 ALA A CA 1
ATOM 1464 C C . ALA A 1 189 ? -1.484 -5.005 3.454 1.00 91.50 189 ALA A C 1
ATOM 1466 O O . ALA A 1 189 ? -2.193 -4.569 4.373 1.00 91.50 189 ALA A O 1
ATOM 1467 N N . PHE A 1 190 ? -1.373 -6.311 3.195 1.00 92.75 190 PHE A N 1
ATOM 1468 C CA . PHE A 1 190 ? -2.134 -7.378 3.837 1.00 92.75 190 PHE A CA 1
ATOM 1469 C C . PHE A 1 190 ? -2.058 -7.347 5.365 1.00 92.75 190 PHE A C 1
ATOM 1471 O O . PHE A 1 190 ? -3.096 -7.423 6.018 1.00 92.75 190 PHE A O 1
ATOM 1478 N N . PHE A 1 191 ? -0.873 -7.181 5.960 1.00 91.88 191 PHE A N 1
ATOM 1479 C CA . PHE A 1 191 ? -0.739 -7.212 7.423 1.00 91.88 191 PHE A CA 1
ATOM 1480 C C . PHE A 1 191 ? -1.453 -6.046 8.111 1.00 91.88 191 PHE A C 1
ATOM 1482 O O . PHE A 1 191 ? -2.047 -6.229 9.174 1.00 91.88 191 PHE A O 1
ATOM 1489 N N . SER A 1 192 ? -1.429 -4.855 7.504 1.00 91.69 192 SER A N 1
ATOM 1490 C CA . SER A 1 192 ? -2.162 -3.698 8.029 1.00 91.69 192 SER A CA 1
ATOM 1491 C C . SER A 1 192 ? -3.679 -3.903 7.918 1.00 91.69 192 SER A C 1
ATOM 1493 O O . SER A 1 192 ? -4.419 -3.617 8.858 1.00 91.69 192 SER A O 1
ATOM 1495 N N . THR A 1 193 ? -4.128 -4.513 6.816 1.00 91.88 193 THR A N 1
ATOM 1496 C CA . THR A 1 193 ? -5.535 -4.860 6.574 1.00 91.88 193 THR A CA 1
ATOM 1497 C C . THR A 1 193 ? -6.031 -5.931 7.547 1.00 91.88 193 THR A C 1
ATOM 1499 O O . THR A 1 193 ? -7.136 -5.829 8.088 1.00 91.88 193 THR A O 1
ATOM 1502 N N . GLN A 1 194 ? -5.210 -6.947 7.830 1.00 91.62 194 GLN A N 1
ATOM 1503 C CA . GLN A 1 194 ? -5.509 -7.946 8.855 1.00 91.62 194 GLN A CA 1
ATOM 1504 C C . GLN A 1 194 ? -5.634 -7.305 10.233 1.00 91.62 194 GLN A C 1
ATOM 1506 O O . GLN A 1 194 ? -6.602 -7.575 10.935 1.00 91.62 194 GLN A O 1
ATOM 1511 N N . HIS A 1 195 ? -4.708 -6.414 10.596 1.00 91.69 195 HIS A N 1
ATOM 1512 C CA . HIS A 1 195 ? -4.740 -5.733 11.886 1.00 91.69 195 HIS A CA 1
ATOM 1513 C C . HIS A 1 195 ? -6.054 -4.973 12.120 1.00 91.69 195 HIS A C 1
ATOM 1515 O O . HIS A 1 195 ? -6.684 -5.162 13.162 1.00 91.69 195 HIS A O 1
ATOM 1521 N N . VAL A 1 196 ? -6.500 -4.160 11.155 1.00 91.75 196 VAL A N 1
ATOM 1522 C CA . VAL A 1 196 ? -7.773 -3.428 11.287 1.00 91.75 196 VAL A CA 1
ATOM 1523 C C . VAL A 1 196 ? -8.981 -4.373 11.260 1.00 91.75 196 VAL A C 1
ATOM 1525 O O . VAL A 1 196 ? -9.929 -4.185 12.022 1.00 91.75 196 VAL A O 1
ATOM 1528 N N . THR A 1 197 ? -8.933 -5.442 10.461 1.00 91.50 197 THR A N 1
ATOM 1529 C CA . THR A 1 197 ? -10.002 -6.455 10.418 1.00 91.50 197 THR A CA 1
ATOM 1530 C C . THR A 1 197 ? -10.135 -7.193 11.752 1.00 91.50 197 THR A C 1
ATOM 1532 O O . THR A 1 197 ? -11.251 -7.406 12.226 1.00 91.50 197 THR A O 1
ATOM 1535 N N . ASP A 1 198 ? -9.016 -7.539 12.389 1.00 89.81 198 ASP A N 1
ATOM 1536 C CA . ASP A 1 198 ? -8.993 -8.181 13.703 1.00 89.81 198 ASP A CA 1
ATOM 1537 C C . ASP A 1 198 ? -9.475 -7.231 14.808 1.00 89.81 198 ASP A C 1
ATOM 1539 O O . ASP A 1 198 ? -10.243 -7.641 15.682 1.00 89.81 198 ASP A O 1
ATOM 1543 N N . ALA A 1 199 ? -9.107 -5.946 14.746 1.00 88.94 199 ALA A N 1
ATOM 1544 C CA . ALA A 1 199 ? -9.591 -4.930 15.685 1.00 88.94 199 ALA A CA 1
ATOM 1545 C C . ALA A 1 199 ? -11.121 -4.745 15.612 1.00 88.94 199 ALA A C 1
ATOM 1547 O O . ALA A 1 199 ? -11.784 -4.551 16.639 1.00 88.94 199 ALA A O 1
ATOM 1548 N N . LEU A 1 200 ? -11.688 -4.870 14.407 1.00 90.31 200 LEU A N 1
ATOM 1549 C CA . LEU A 1 200 ? -13.123 -4.770 14.115 1.00 90.31 200 LEU A CA 1
ATOM 1550 C C . LEU A 1 200 ? -13.827 -6.135 14.058 1.00 90.31 200 LEU A C 1
ATOM 1552 O O . LEU A 1 200 ? -14.918 -6.266 13.494 1.00 90.31 200 LEU A O 1
ATOM 1556 N N . ARG A 1 201 ? -13.223 -7.171 14.645 1.00 87.25 201 ARG A N 1
ATOM 1557 C CA . ARG A 1 201 ? -13.808 -8.508 14.680 1.00 87.25 201 ARG A CA 1
ATOM 1558 C C . ARG A 1 201 ? -14.910 -8.589 15.732 1.00 87.25 201 ARG A C 1
ATOM 1560 O O . ARG A 1 201 ? -14.673 -8.457 16.931 1.00 87.25 201 ARG A O 1
ATOM 1567 N N . PHE A 1 202 ? -16.113 -8.911 15.273 1.00 91.38 202 PHE A N 1
ATOM 1568 C CA . PHE A 1 202 ? -17.268 -9.214 16.117 1.00 91.38 202 PHE A CA 1
ATOM 1569 C C . PHE A 1 202 ? -17.764 -10.629 15.835 1.00 91.38 202 PHE A C 1
ATOM 1571 O O . PHE A 1 202 ? -17.630 -11.127 14.721 1.00 91.38 202 PHE A O 1
ATOM 1578 N N . SER A 1 203 ? -18.438 -11.263 16.797 1.00 90.00 203 SER A N 1
ATOM 1579 C CA . SER A 1 203 ? -19.085 -12.572 16.580 1.00 90.00 203 SER A CA 1
ATOM 1580 C C . SER A 1 203 ? -20.124 -12.550 15.449 1.00 90.00 203 SER A C 1
ATOM 1582 O O . SER A 1 203 ? -20.418 -13.572 14.832 1.00 90.00 203 SER A O 1
ATOM 1584 N N . TRP A 1 204 ? -20.679 -11.369 15.172 1.00 89.69 204 TRP A N 1
ATOM 1585 C CA . TRP A 1 204 ? -21.646 -11.113 14.113 1.00 89.69 204 TRP A CA 1
ATOM 1586 C C . TRP A 1 204 ? -21.027 -10.527 12.835 1.00 89.69 204 TRP A C 1
ATOM 1588 O O . TRP A 1 204 ? -21.768 -10.352 11.866 1.00 89.69 204 TRP A O 1
ATOM 1598 N N . CYS A 1 205 ? -19.720 -10.240 12.836 1.00 89.50 205 CYS A N 1
ATOM 1599 C CA . CYS A 1 205 ? -18.951 -9.770 11.687 1.00 89.50 205 CYS A CA 1
ATOM 1600 C C . CYS A 1 205 ? -18.126 -10.934 11.130 1.00 89.50 205 CYS A C 1
ATOM 1602 O O . CYS A 1 205 ? -17.070 -11.274 11.660 1.00 89.50 205 CYS A O 1
ATOM 1604 N N . LYS A 1 206 ? -18.654 -11.609 10.104 1.00 81.44 206 LYS A N 1
ATOM 1605 C CA . LYS A 1 206 ? -18.044 -12.845 9.578 1.00 81.44 206 LYS A CA 1
ATOM 1606 C C . LYS A 1 206 ? -17.030 -12.592 8.467 1.00 81.44 206 LYS A C 1
ATOM 1608 O O . LYS A 1 206 ? -16.120 -13.395 8.293 1.00 81.44 206 LYS A O 1
ATOM 1613 N N . HIS A 1 207 ? -17.219 -11.526 7.693 1.00 86.12 207 HIS A N 1
ATOM 1614 C CA . HIS A 1 207 ? -16.440 -11.276 6.489 1.00 86.12 207 HIS A CA 1
ATOM 1615 C C . HIS A 1 207 ? -16.348 -9.778 6.191 1.00 86.12 207 HIS A C 1
ATOM 1617 O O . HIS A 1 207 ? -17.363 -9.126 5.935 1.00 86.12 207 HIS A O 1
ATOM 1623 N N . MET A 1 208 ? -15.123 -9.255 6.210 1.00 91.19 208 MET A N 1
ATOM 1624 C CA . MET A 1 208 ? -14.792 -7.935 5.680 1.00 91.19 208 MET A CA 1
ATOM 1625 C C . MET A 1 208 ? -14.274 -8.102 4.251 1.00 91.19 208 MET A C 1
ATOM 1627 O O . MET A 1 208 ? -13.447 -8.974 3.987 1.00 91.19 208 MET A O 1
ATOM 1631 N N . GLN A 1 209 ? -14.788 -7.285 3.342 1.00 90.06 209 GLN A N 1
ATOM 1632 C CA . GLN A 1 209 ? -14.392 -7.215 1.940 1.00 90.06 209 GLN A CA 1
ATOM 1633 C C . GLN A 1 209 ? -13.527 -5.985 1.718 1.00 90.06 209 GLN A C 1
ATOM 1635 O O . GLN A 1 209 ? -13.842 -4.924 2.254 1.00 90.06 209 GLN A O 1
ATOM 1640 N N . ASP A 1 210 ? -12.488 -6.126 0.902 1.00 88.00 210 ASP A N 1
ATOM 1641 C CA . ASP A 1 210 ? -11.760 -4.984 0.356 1.00 88.00 210 ASP A CA 1
ATOM 1642 C C . ASP A 1 210 ? -12.569 -4.411 -0.818 1.00 88.00 210 ASP A C 1
ATOM 1644 O O . ASP A 1 210 ? -12.823 -5.108 -1.803 1.00 88.00 210 ASP A O 1
ATOM 1648 N N . VAL A 1 211 ? -13.076 -3.189 -0.655 1.00 88.88 211 VAL A N 1
ATOM 1649 C CA . VAL A 1 211 ? -13.897 -2.488 -1.654 1.00 88.88 211 VAL A CA 1
ATOM 1650 C C . VAL A 1 211 ? -13.009 -1.724 -2.623 1.00 88.88 211 VAL A C 1
ATOM 1652 O O . VAL A 1 211 ? -13.290 -1.689 -3.819 1.00 88.88 211 VAL A O 1
ATOM 1655 N N . SER A 1 212 ? -11.950 -1.105 -2.113 1.00 88.75 212 SER A N 1
ATOM 1656 C CA . SER A 1 212 ? -11.002 -0.341 -2.908 1.00 88.75 212 SER A CA 1
ATOM 1657 C C . SER A 1 212 ? -9.658 -0.276 -2.201 1.00 88.75 212 SER A C 1
ATOM 1659 O O . SER A 1 212 ? -9.580 -0.154 -0.979 1.00 88.75 212 SER A O 1
ATOM 1661 N N . TRP A 1 213 ? -8.601 -0.293 -3.006 1.00 91.56 213 TRP A N 1
ATOM 1662 C CA . TRP A 1 213 ? -7.237 -0.092 -2.555 1.00 91.56 213 TRP A CA 1
ATOM 1663 C C . TRP A 1 213 ? -6.510 0.846 -3.516 1.00 91.56 213 TRP A C 1
ATOM 1665 O O . TRP A 1 213 ? -6.449 0.602 -4.725 1.00 91.56 213 TRP A O 1
ATOM 1675 N N . ALA A 1 214 ? -5.950 1.915 -2.961 1.00 93.12 214 ALA A N 1
ATOM 1676 C CA . ALA A 1 214 ? -5.074 2.836 -3.663 1.00 93.12 214 ALA A CA 1
ATOM 1677 C C . ALA A 1 214 ? -3.808 3.117 -2.847 1.00 93.12 214 ALA A C 1
ATOM 1679 O O . ALA A 1 214 ? -3.778 2.967 -1.624 1.00 93.12 214 ALA A O 1
ATOM 1680 N N . VAL A 1 215 ? -2.753 3.530 -3.539 1.00 96.06 215 VAL A N 1
ATOM 1681 C CA . VAL A 1 215 ? -1.484 3.950 -2.952 1.00 96.06 215 VAL A CA 1
ATOM 1682 C C . VAL A 1 215 ? -1.203 5.383 -3.371 1.00 96.06 215 VAL A C 1
ATOM 1684 O O . VAL A 1 215 ? -1.242 5.704 -4.555 1.00 96.06 215 VAL A O 1
ATOM 1687 N N . TYR A 1 216 ? -0.901 6.227 -2.394 1.00 95.50 216 TYR A N 1
ATOM 1688 C CA . TYR A 1 216 ? -0.560 7.632 -2.575 1.00 95.50 216 TYR A CA 1
ATOM 1689 C C . TYR A 1 216 ? 0.905 7.823 -2.214 1.00 95.50 216 TYR A C 1
ATOM 1691 O O . TYR A 1 216 ? 1.343 7.349 -1.167 1.00 95.50 216 TYR A O 1
ATOM 1699 N N . VAL A 1 217 ? 1.659 8.513 -3.062 1.00 96.56 217 VAL A N 1
ATOM 1700 C CA . VAL A 1 217 ? 3.085 8.756 -2.853 1.00 96.56 217 VAL A CA 1
ATOM 1701 C C . VAL A 1 217 ? 3.388 10.230 -3.054 1.00 96.56 217 VAL A C 1
ATOM 1703 O O . VAL A 1 217 ? 3.085 10.805 -4.097 1.00 96.56 217 VAL A O 1
ATOM 1706 N N . TYR A 1 218 ? 3.976 10.862 -2.050 1.00 93.69 218 TYR A N 1
ATOM 1707 C CA . TYR A 1 218 ? 4.316 12.281 -2.083 1.00 93.69 218 TYR A CA 1
ATOM 1708 C C . TYR A 1 218 ? 5.453 12.581 -1.112 1.00 93.69 218 TYR A C 1
ATOM 1710 O O . TYR A 1 218 ? 5.780 11.774 -0.255 1.00 93.69 218 TYR A O 1
ATOM 1718 N N . THR A 1 219 ? 6.066 13.752 -1.220 1.00 90.69 219 THR A N 1
ATOM 1719 C CA . THR A 1 219 ? 7.100 14.190 -0.269 1.00 90.69 219 THR A CA 1
ATOM 1720 C C . THR A 1 219 ? 6.459 14.815 0.967 1.00 90.69 219 THR A C 1
ATOM 1722 O O . THR A 1 219 ? 5.539 15.628 0.824 1.00 90.69 219 THR A O 1
ATOM 1725 N N . GLU A 1 220 ? 6.975 14.527 2.157 1.00 83.81 220 GLU A N 1
ATOM 1726 C CA . GLU A 1 220 ? 6.573 15.204 3.391 1.00 83.81 220 GLU A CA 1
ATOM 1727 C C . GLU A 1 220 ? 6.861 16.718 3.298 1.00 83.81 220 GLU A C 1
ATOM 1729 O O . GLU A 1 220 ? 7.877 17.146 2.747 1.00 83.81 220 GLU A O 1
ATOM 1734 N N . GLY A 1 221 ? 5.934 17.560 3.773 1.00 67.62 221 GLY A N 1
ATOM 1735 C CA . GLY A 1 221 ? 6.035 19.023 3.622 1.00 67.62 221 GLY A CA 1
ATOM 1736 C C . GLY A 1 221 ? 5.712 19.533 2.210 1.00 67.62 221 GLY A C 1
ATOM 1737 O O . GLY A 1 221 ? 6.339 20.478 1.725 1.00 67.62 221 GLY A O 1
ATOM 1738 N N . GLY A 1 222 ? 4.773 18.870 1.529 1.00 52.28 222 GLY A N 1
ATOM 1739 C CA . GLY A 1 222 ? 4.349 19.175 0.166 1.00 52.28 222 GLY A CA 1
ATOM 1740 C C . GLY A 1 222 ? 4.072 20.660 -0.123 1.00 52.28 222 GLY A C 1
ATOM 1741 O O . GLY A 1 222 ? 3.583 21.413 0.712 1.00 52.28 222 GLY A O 1
ATOM 1742 N N . ALA A 1 223 ? 4.341 21.033 -1.376 1.00 46.12 223 ALA A N 1
ATOM 1743 C CA . ALA A 1 223 ? 3.682 22.112 -2.119 1.00 46.12 223 ALA A CA 1
ATOM 1744 C C . ALA A 1 223 ? 4.188 23.571 -2.065 1.00 46.12 223 ALA A C 1
ATOM 1746 O O . ALA A 1 223 ? 3.607 24.393 -2.767 1.00 46.12 223 ALA A O 1
ATOM 1747 N N . CYS A 1 224 ? 5.292 23.939 -1.405 1.00 43.66 224 CYS A N 1
ATOM 1748 C CA . CYS A 1 224 ? 5.804 25.317 -1.542 1.00 43.66 224 CYS A CA 1
ATOM 1749 C C . CYS A 1 224 ? 7.322 25.387 -1.681 1.00 43.66 224 CYS A C 1
ATOM 1751 O O . CYS A 1 224 ? 8.007 25.440 -0.668 1.00 43.66 224 CYS A O 1
ATOM 1753 N N . GLY A 1 225 ? 7.805 25.409 -2.933 1.00 42.94 225 GLY A N 1
ATOM 1754 C CA . GLY A 1 225 ? 8.883 26.248 -3.501 1.00 42.94 225 GLY A CA 1
ATOM 1755 C C . GLY A 1 225 ? 10.105 26.673 -2.676 1.00 42.94 225 GLY A C 1
ATOM 1756 O O . GLY A 1 225 ? 10.797 27.601 -3.081 1.00 42.94 225 GLY A O 1
ATOM 1757 N N . LYS A 1 226 ? 10.390 26.059 -1.533 1.00 44.16 226 LYS A N 1
ATOM 1758 C CA . LYS A 1 226 ? 11.605 26.305 -0.771 1.00 44.16 226 LYS A CA 1
ATOM 1759 C C . LYS A 1 226 ? 12.700 25.467 -1.394 1.00 44.16 226 LYS A C 1
ATOM 1761 O O . LYS A 1 226 ? 12.495 24.280 -1.627 1.00 44.16 226 LYS A O 1
ATOM 1766 N N . GLU A 1 227 ? 13.827 26.114 -1.661 1.00 47.22 227 GLU A N 1
ATOM 1767 C CA . GLU A 1 227 ? 15.092 25.506 -2.061 1.00 47.22 227 GLU A CA 1
ATOM 1768 C C . GLU A 1 227 ? 15.370 24.298 -1.158 1.00 47.22 227 GLU A C 1
ATOM 1770 O O . GLU A 1 227 ? 15.779 24.434 -0.003 1.00 47.22 227 GLU A O 1
ATOM 1775 N N . ARG A 1 228 ? 15.026 23.101 -1.641 1.00 49.62 228 ARG A N 1
ATOM 1776 C CA . ARG A 1 228 ? 15.183 21.874 -0.871 1.00 49.62 228 ARG A CA 1
ATOM 1777 C C . ARG A 1 228 ? 16.645 21.482 -0.945 1.00 49.62 228 ARG A C 1
ATOM 1779 O O . ARG A 1 228 ? 17.154 21.159 -2.015 1.00 49.62 228 ARG A O 1
ATOM 1786 N N . ASN A 1 229 ? 17.296 21.413 0.208 1.00 48.56 229 ASN A N 1
ATOM 1787 C CA . ASN A 1 229 ? 18.397 20.477 0.333 1.00 48.56 229 ASN A CA 1
ATOM 1788 C C . ASN A 1 229 ? 17.764 19.084 0.210 1.00 48.56 229 ASN A C 1
ATOM 1790 O O . ASN A 1 229 ? 17.102 18.640 1.145 1.00 48.56 229 ASN A O 1
ATOM 1794 N N . SER A 1 230 ? 17.963 18.404 -0.931 1.00 51.91 230 SER A N 1
ATOM 1795 C CA . SER A 1 230 ? 17.505 17.013 -1.184 1.00 51.91 230 SER A CA 1
ATOM 1796 C C . SER A 1 230 ? 17.931 16.034 -0.086 1.00 51.91 230 SER A C 1
ATOM 1798 O O . SER A 1 230 ? 17.426 14.924 0.034 1.00 51.91 230 SER A O 1
ATOM 1800 N N . SER A 1 231 ? 18.884 16.491 0.722 1.00 50.78 231 SER A N 1
ATOM 1801 C CA . SER A 1 231 ? 19.375 15.906 1.937 1.00 50.78 231 SER A CA 1
ATOM 1802 C C . SER A 1 231 ? 18.298 15.201 2.779 1.00 50.78 231 SER A C 1
ATOM 1804 O O . SER A 1 231 ? 18.472 14.044 3.133 1.00 50.78 231 SER A O 1
ATOM 1806 N N . ASP A 1 232 ? 17.198 15.858 3.116 1.00 62.56 232 ASP A N 1
ATOM 1807 C CA . ASP A 1 232 ? 16.323 15.350 4.185 1.00 62.56 232 ASP A CA 1
ATOM 1808 C C . ASP A 1 232 ? 14.916 15.046 3.657 1.00 62.56 232 ASP A C 1
ATOM 1810 O O . ASP A 1 232 ? 13.909 15.273 4.325 1.00 62.56 232 ASP A O 1
ATOM 1814 N N . GLU A 1 233 ? 14.840 14.578 2.409 1.00 83.69 233 GLU A N 1
ATOM 1815 C CA . GLU A 1 233 ? 13.570 14.321 1.744 1.00 83.69 233 GLU A CA 1
ATOM 1816 C C . GLU A 1 233 ? 12.945 13.007 2.221 1.00 83.69 233 GLU A C 1
ATOM 1818 O O . GLU A 1 233 ? 13.380 11.905 1.873 1.00 83.69 233 GLU A O 1
ATOM 1823 N N . ILE A 1 234 ? 11.894 13.148 3.027 1.00 91.19 234 ILE A N 1
ATOM 1824 C CA . ILE A 1 234 ? 11.048 12.038 3.446 1.00 91.19 234 ILE A CA 1
ATOM 1825 C C . ILE A 1 234 ? 9.945 11.843 2.415 1.00 91.19 234 ILE A C 1
ATOM 1827 O O . ILE A 1 234 ? 9.171 12.756 2.115 1.00 91.19 234 ILE A O 1
ATOM 1831 N N . LEU A 1 235 ? 9.864 10.632 1.878 1.00 94.00 235 LEU A N 1
ATOM 1832 C CA . LEU A 1 235 ? 8.746 10.181 1.073 1.00 94.00 235 LEU A CA 1
ATOM 1833 C C . LEU A 1 235 ? 7.667 9.607 1.978 1.00 94.00 235 LEU A C 1
ATOM 1835 O O . LEU A 1 235 ? 7.921 8.757 2.829 1.00 94.00 235 LEU A O 1
ATOM 1839 N N . VAL A 1 236 ? 6.443 10.047 1.748 1.00 95.44 236 VAL A N 1
ATOM 1840 C CA . VAL A 1 236 ? 5.243 9.495 2.345 1.00 95.44 236 VAL A CA 1
ATOM 1841 C C . VAL A 1 236 ? 4.610 8.553 1.336 1.00 95.44 236 VAL A C 1
ATOM 1843 O O . VAL A 1 236 ? 4.216 8.975 0.250 1.00 95.44 236 VAL A O 1
ATOM 1846 N N . LEU A 1 237 ? 4.510 7.277 1.700 1.00 97.19 237 LEU A N 1
ATOM 1847 C CA . LEU A 1 237 ? 3.788 6.259 0.943 1.00 97.19 237 LEU A CA 1
ATOM 1848 C C . LEU A 1 237 ? 2.600 5.797 1.775 1.00 97.19 237 LEU A C 1
ATOM 1850 O O . LEU A 1 237 ? 2.767 5.245 2.858 1.00 97.19 237 LEU A O 1
ATOM 1854 N N . ARG A 1 238 ? 1.389 6.013 1.277 1.00 96.56 238 ARG A N 1
ATOM 1855 C CA . ARG A 1 238 ? 0.150 5.738 1.998 1.00 96.56 238 ARG A CA 1
ATOM 1856 C C . ARG A 1 238 ? -0.706 4.743 1.233 1.00 96.56 238 ARG A C 1
ATOM 1858 O O . ARG A 1 238 ? -1.235 5.065 0.176 1.00 96.56 238 ARG A O 1
ATOM 1865 N N . HIS A 1 239 ? -0.896 3.559 1.803 1.00 96.44 239 HIS A N 1
ATOM 1866 C CA . HIS A 1 239 ? -1.958 2.645 1.391 1.00 96.44 239 HIS A CA 1
ATOM 1867 C C . HIS A 1 239 ? -3.275 3.141 1.966 1.00 96.44 239 HIS A C 1
ATOM 1869 O O . HIS A 1 239 ? -3.364 3.322 3.177 1.00 96.44 239 HIS A O 1
ATOM 1875 N N . MET A 1 240 ? -4.288 3.319 1.127 1.00 94.75 240 MET A N 1
ATOM 1876 C CA . MET A 1 240 ? -5.661 3.584 1.543 1.00 94.75 240 MET A CA 1
ATOM 1877 C C . MET A 1 240 ? -6.545 2.420 1.117 1.00 94.75 240 MET A C 1
ATOM 1879 O O . MET A 1 240 ? -6.589 2.084 -0.066 1.00 94.75 240 MET A O 1
ATOM 1883 N N . HIS A 1 241 ? -7.230 1.821 2.086 1.00 94.12 241 HIS A N 1
ATOM 1884 C CA . HIS A 1 241 ? -8.181 0.738 1.879 1.00 94.12 241 HIS A CA 1
ATOM 1885 C C . HIS A 1 241 ? -9.560 1.149 2.369 1.00 94.12 241 HIS A C 1
ATOM 1887 O O . HIS A 1 241 ? -9.699 1.633 3.494 1.00 94.12 241 HIS A O 1
ATOM 1893 N N . THR A 1 242 ? -10.584 0.867 1.576 1.00 93.56 242 THR A N 1
ATOM 1894 C CA . THR A 1 242 ? -11.970 0.911 2.036 1.00 93.56 242 THR A CA 1
ATOM 1895 C C . THR A 1 242 ? -12.435 -0.514 2.285 1.00 93.56 242 THR A C 1
ATOM 1897 O O . THR A 1 242 ? -12.552 -1.317 1.363 1.00 93.56 242 THR A O 1
ATOM 1900 N N . LEU A 1 243 ? -12.720 -0.848 3.542 1.00 94.62 243 LEU A N 1
ATOM 1901 C CA . LEU A 1 243 ? -13.156 -2.182 3.944 1.00 94.62 243 LEU A CA 1
ATOM 1902 C C . LEU A 1 243 ? -14.632 -2.168 4.311 1.00 94.62 243 LEU A C 1
ATOM 1904 O O . LEU A 1 243 ? -15.090 -1.291 5.039 1.00 94.62 243 LEU A O 1
ATOM 1908 N N . ARG A 1 244 ? -15.381 -3.183 3.883 1.00 93.69 244 ARG A N 1
ATOM 1909 C CA . ARG A 1 244 ? -16.825 -3.266 4.116 1.00 93.69 244 ARG A CA 1
ATOM 1910 C C . ARG A 1 244 ? -17.239 -4.600 4.705 1.00 93.69 244 ARG A C 1
ATOM 1912 O O . ARG A 1 244 ? -16.898 -5.657 4.186 1.00 93.69 244 ARG A O 1
ATOM 1919 N N . HIS A 1 245 ? -18.066 -4.554 5.742 1.00 94.00 245 HIS A N 1
ATOM 1920 C CA . HIS A 1 245 ? -18.699 -5.750 6.280 1.00 94.00 245 HIS A CA 1
ATOM 1921 C C . HIS A 1 245 ? -19.762 -6.270 5.305 1.00 94.00 245 HIS A C 1
ATOM 1923 O O . HIS A 1 245 ? -20.743 -5.578 5.009 1.00 94.00 245 HIS A O 1
ATOM 1929 N N . TYR A 1 246 ? -19.584 -7.495 4.810 1.00 90.25 246 TYR A N 1
ATOM 1930 C CA . TYR A 1 246 ? -20.559 -8.128 3.928 1.00 90.25 246 TYR A CA 1
ATOM 1931 C C . TYR A 1 246 ? -21.787 -8.592 4.714 1.00 90.25 246 TYR A C 1
ATOM 1933 O O . TYR A 1 246 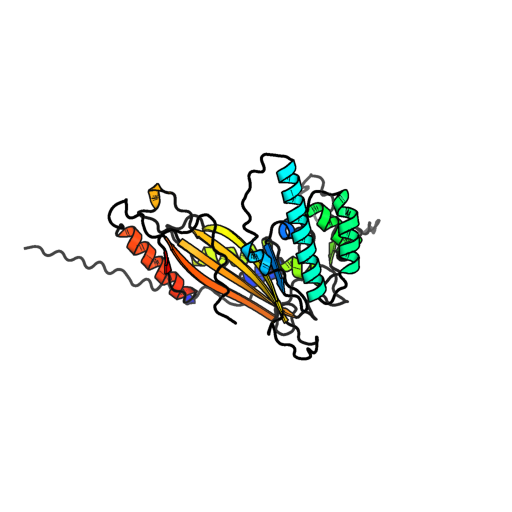? -21.689 -9.429 5.610 1.00 90.25 246 TYR A O 1
ATOM 1941 N N . VAL A 1 247 ? -22.960 -8.080 4.334 1.00 88.56 247 VAL A N 1
ATOM 1942 C CA . VAL A 1 247 ? -24.247 -8.458 4.926 1.00 88.56 247 VAL A CA 1
ATOM 1943 C C . VAL A 1 247 ? -25.243 -8.762 3.815 1.00 88.56 247 VAL A C 1
ATOM 1945 O O . VAL A 1 247 ? -25.578 -7.887 3.006 1.00 88.56 247 VAL A O 1
ATOM 1948 N N . GLY A 1 248 ? -25.741 -9.999 3.795 1.00 85.44 248 GLY A N 1
ATOM 1949 C CA . GLY A 1 248 ? -26.773 -10.423 2.853 1.00 85.44 248 GLY A CA 1
ATOM 1950 C C . GLY A 1 248 ? -28.061 -9.618 3.030 1.00 85.44 248 GLY A C 1
ATOM 1951 O O . GLY A 1 248 ? -28.385 -9.166 4.129 1.00 85.44 248 GLY A O 1
ATOM 1952 N N . GLN A 1 249 ? -28.832 -9.441 1.954 1.00 82.75 249 GLN A N 1
ATOM 1953 C CA . GLN A 1 249 ? -30.029 -8.588 1.966 1.00 82.75 249 GLN A CA 1
ATOM 1954 C C . GLN A 1 249 ? -31.040 -8.978 3.061 1.00 82.75 249 GLN A C 1
ATOM 1956 O O . GLN A 1 249 ? -31.638 -8.103 3.687 1.00 82.75 249 GLN A O 1
ATOM 1961 N N . SER A 1 250 ? -31.202 -10.278 3.323 1.00 83.00 250 SER A N 1
ATOM 1962 C CA . SER A 1 250 ? -32.088 -10.820 4.361 1.00 83.00 250 SER A CA 1
ATOM 1963 C C . SER A 1 250 ? -31.622 -10.530 5.792 1.00 83.00 250 SER A C 1
ATOM 1965 O O . SER A 1 250 ? -32.436 -10.542 6.711 1.00 83.00 250 SER A O 1
ATOM 1967 N N . GLU A 1 251 ? -30.333 -10.253 5.995 1.00 85.88 251 GLU A N 1
ATOM 1968 C CA . GLU A 1 251 ? -29.714 -10.081 7.315 1.00 85.88 251 GLU A CA 1
ATOM 1969 C C . GLU A 1 251 ? -29.570 -8.605 7.727 1.00 85.88 251 GLU A C 1
ATOM 1971 O O . GLU A 1 251 ? -29.316 -8.316 8.897 1.00 85.88 251 GLU A O 1
ATOM 1976 N N . ARG A 1 252 ? -29.784 -7.645 6.814 1.00 84.81 252 ARG A N 1
ATOM 1977 C CA . ARG A 1 252 ? -29.566 -6.202 7.069 1.00 84.81 252 ARG A CA 1
ATOM 1978 C C . ARG A 1 252 ? -30.453 -5.594 8.168 1.00 84.81 252 ARG A C 1
ATOM 1980 O O . ARG A 1 252 ? -30.152 -4.520 8.682 1.00 84.81 252 ARG A O 1
ATOM 1987 N N . SER A 1 253 ? -31.545 -6.258 8.551 1.00 82.44 253 SER A N 1
ATOM 1988 C CA . SER A 1 253 ? -32.424 -5.828 9.652 1.00 82.44 253 SER A CA 1
ATOM 1989 C C . SER A 1 253 ? -31.882 -6.190 11.045 1.00 82.44 253 SER A C 1
ATOM 1991 O O . SER A 1 253 ? -32.332 -5.634 12.054 1.00 82.44 253 SER A O 1
ATOM 1993 N N . THR A 1 254 ? -30.907 -7.102 11.118 1.00 85.81 254 THR A N 1
ATOM 1994 C CA . THR A 1 254 ? -30.292 -7.584 12.365 1.00 85.81 254 THR A CA 1
ATOM 1995 C C . THR A 1 254 ? -28.786 -7.340 12.411 1.00 85.81 254 THR A C 1
ATOM 1997 O O . THR A 1 254 ? -28.252 -7.099 13.495 1.00 85.81 254 THR A O 1
ATOM 2000 N N . HIS A 1 255 ? -28.088 -7.377 11.276 1.00 88.94 255 HIS A N 1
ATOM 2001 C CA . HIS A 1 255 ? -26.650 -7.141 11.159 1.00 88.94 255 HIS A CA 1
ATOM 2002 C C . HIS A 1 255 ? -26.388 -5.770 10.521 1.00 88.94 255 HIS A C 1
ATOM 2004 O O . HIS A 1 255 ? -26.832 -5.533 9.396 1.00 88.94 255 HIS A O 1
ATOM 2010 N N . PRO A 1 256 ? -25.688 -4.851 11.209 1.00 91.00 256 PRO A N 1
ATOM 2011 C CA . PRO A 1 256 ? -25.308 -3.589 10.600 1.00 91.00 256 PRO A CA 1
ATOM 2012 C C . PRO A 1 256 ? -24.270 -3.823 9.497 1.00 91.00 256 PRO A C 1
ATOM 2014 O O . PRO A 1 256 ? -23.244 -4.476 9.709 1.00 91.00 256 PRO A O 1
ATOM 2017 N N . ARG A 1 257 ? -24.548 -3.273 8.314 1.00 91.69 257 ARG A N 1
ATOM 2018 C CA . ARG A 1 257 ? -23.578 -3.159 7.226 1.00 91.69 257 ARG A CA 1
ATOM 2019 C C . ARG A 1 257 ? -22.815 -1.859 7.431 1.00 91.69 257 ARG A C 1
ATOM 2021 O O . ARG A 1 257 ? -23.430 -0.800 7.543 1.00 91.69 257 ARG A O 1
ATOM 2028 N N . PHE A 1 258 ? -21.500 -1.949 7.519 1.00 94.31 258 PHE A N 1
ATOM 2029 C CA . PHE A 1 258 ? -20.645 -0.798 7.761 1.00 94.31 258 PHE A CA 1
ATOM 2030 C C . PHE A 1 258 ? -19.415 -0.852 6.865 1.00 94.31 258 PHE A C 1
ATOM 2032 O O . PHE A 1 258 ? -19.077 -1.901 6.313 1.00 94.31 258 PHE A O 1
ATOM 2039 N N . GLU A 1 259 ? -18.781 0.298 6.728 1.00 95.31 259 GLU A N 1
ATOM 2040 C CA . GLU A 1 259 ? -17.592 0.525 5.934 1.00 95.31 259 GLU A CA 1
ATOM 2041 C C . GLU A 1 259 ? -16.610 1.374 6.728 1.00 95.31 259 GLU A C 1
ATOM 2043 O O . GLU A 1 259 ? -17.025 2.243 7.498 1.00 95.31 259 GLU A O 1
ATOM 2048 N N . VAL A 1 260 ? -15.324 1.114 6.551 1.00 95.62 260 VAL A N 1
ATOM 2049 C CA . VAL A 1 260 ? -14.256 1.905 7.145 1.00 95.62 260 VAL A CA 1
ATOM 2050 C C . VAL A 1 260 ? -13.208 2.240 6.102 1.00 95.62 260 VAL A C 1
ATOM 2052 O O . VAL A 1 260 ? -12.876 1.394 5.275 1.00 95.62 260 VAL A O 1
ATOM 2055 N N . ASP A 1 261 ? -12.670 3.450 6.184 1.00 95.19 261 ASP A N 1
ATOM 2056 C CA . ASP A 1 261 ? -11.485 3.843 5.429 1.00 95.19 261 ASP A CA 1
ATOM 2057 C C . ASP A 1 261 ? -10.278 3.735 6.354 1.00 95.19 261 ASP A C 1
ATOM 2059 O O . ASP A 1 261 ? -10.238 4.354 7.417 1.00 95.19 261 ASP A O 1
ATOM 2063 N N . TRP A 1 262 ? -9.307 2.926 5.958 1.00 94.88 262 TRP A N 1
ATOM 2064 C CA . TRP A 1 262 ? -8.079 2.665 6.692 1.00 94.88 262 TRP A CA 1
ATOM 2065 C C . TRP A 1 262 ? -6.885 3.150 5.882 1.00 94.88 262 TRP A C 1
ATOM 2067 O O . TRP A 1 262 ? -6.795 2.877 4.685 1.00 94.88 262 TRP A O 1
ATOM 2077 N N . ALA A 1 263 ? -5.948 3.823 6.542 1.00 95.25 263 ALA A N 1
ATOM 2078 C CA . ALA A 1 263 ? -4.691 4.229 5.946 1.00 95.25 263 ALA A CA 1
ATOM 2079 C C . ALA A 1 263 ? -3.495 3.628 6.690 1.00 95.25 263 ALA A C 1
ATOM 2081 O O . ALA A 1 263 ? -3.367 3.770 7.905 1.00 95.25 263 ALA A O 1
ATOM 2082 N N . CYS A 1 264 ? -2.584 3.006 5.941 1.00 96.06 264 CYS A N 1
ATOM 2083 C CA . CYS A 1 264 ? -1.259 2.615 6.413 1.00 96.06 264 CYS A CA 1
ATOM 2084 C C . CYS A 1 264 ? -0.216 3.493 5.721 1.00 96.06 264 CYS A C 1
ATOM 2086 O O . CYS A 1 264 ? -0.046 3.416 4.505 1.00 96.06 264 CYS A O 1
ATOM 2088 N N . THR A 1 265 ? 0.467 4.334 6.492 1.00 95.62 265 THR A N 1
ATOM 2089 C CA . THR A 1 265 ? 1.379 5.363 5.986 1.00 95.62 265 THR A CA 1
ATOM 2090 C C . THR A 1 265 ? 2.808 5.059 6.404 1.00 95.62 265 THR A C 1
ATOM 2092 O O . THR A 1 265 ? 3.084 4.896 7.588 1.00 95.62 265 THR A O 1
ATOM 2095 N N . PHE A 1 266 ? 3.713 5.008 5.439 1.00 95.38 266 PHE A N 1
ATOM 2096 C CA . PHE A 1 266 ? 5.148 4.877 5.627 1.00 95.38 266 PHE A CA 1
ATOM 2097 C C . PHE A 1 266 ? 5.806 6.236 5.428 1.00 95.38 266 PHE A C 1
ATOM 2099 O O . PHE A 1 266 ? 5.524 6.913 4.442 1.00 95.38 266 PHE A O 1
ATOM 2106 N N . HIS A 1 267 ? 6.714 6.588 6.331 1.00 94.38 267 HIS A N 1
ATOM 2107 C CA . HIS A 1 267 ? 7.646 7.698 6.166 1.00 94.38 267 HIS A CA 1
ATOM 2108 C C . HIS A 1 267 ? 9.021 7.107 5.874 1.00 94.38 267 HIS A C 1
ATOM 2110 O O . HIS A 1 267 ? 9.612 6.433 6.725 1.00 94.38 267 HIS A O 1
ATOM 2116 N N . ILE A 1 268 ? 9.482 7.311 4.648 1.00 93.56 268 ILE A N 1
ATOM 2117 C CA . ILE A 1 268 ? 10.636 6.646 4.057 1.00 93.56 268 ILE A CA 1
ATOM 2118 C C . ILE A 1 268 ? 11.707 7.691 3.762 1.00 93.56 268 ILE A C 1
ATOM 2120 O O . ILE A 1 268 ? 11.451 8.666 3.062 1.00 93.56 268 ILE A O 1
ATOM 2124 N N . ASP A 1 269 ? 12.919 7.475 4.259 1.00 90.94 269 ASP A N 1
ATOM 2125 C CA . ASP A 1 269 ? 14.065 8.332 3.959 1.00 90.94 269 ASP A CA 1
ATOM 2126 C C . ASP A 1 269 ? 14.604 8.008 2.554 1.00 90.94 269 ASP A C 1
ATOM 2128 O O . ASP A 1 269 ? 15.181 6.938 2.317 1.00 90.94 269 ASP A O 1
ATOM 2132 N N . LEU A 1 270 ? 14.449 8.943 1.609 1.00 89.31 270 LEU A N 1
ATOM 2133 C CA . LEU A 1 270 ? 14.859 8.751 0.214 1.00 89.31 270 LEU A CA 1
ATOM 2134 C C . LEU A 1 270 ? 16.370 8.496 0.055 1.00 89.31 270 LEU A C 1
ATOM 2136 O O . LEU A 1 270 ? 16.802 7.825 -0.895 1.00 89.31 270 LEU A O 1
ATOM 2140 N N . LYS A 1 271 ? 17.209 9.004 0.966 1.00 86.19 271 LYS A N 1
ATOM 2141 C CA . LYS A 1 271 ? 18.651 8.721 0.925 1.00 86.19 271 LYS A CA 1
ATOM 2142 C C . LYS A 1 271 ? 18.954 7.267 1.243 1.00 86.19 271 LYS A C 1
ATOM 2144 O O . LYS A 1 271 ? 19.916 6.727 0.706 1.00 86.19 271 LYS A O 1
ATOM 2149 N N . ARG A 1 272 ? 18.157 6.658 2.119 1.00 86.75 272 ARG A N 1
ATOM 2150 C CA . ARG A 1 272 ? 18.393 5.316 2.671 1.00 86.75 272 ARG A CA 1
ATOM 2151 C C . ARG A 1 272 ? 17.608 4.224 1.959 1.00 86.75 272 ARG A C 1
ATOM 2153 O O . ARG A 1 272 ? 17.893 3.054 2.188 1.00 86.75 272 ARG A O 1
ATOM 2160 N N . LEU A 1 273 ? 16.669 4.613 1.096 1.00 85.25 273 LEU A N 1
ATOM 2161 C CA . LEU A 1 273 ? 15.823 3.722 0.306 1.00 85.25 273 LEU A CA 1
ATOM 2162 C C . LEU A 1 273 ? 16.619 2.641 -0.428 1.00 85.25 273 LEU A C 1
ATOM 2164 O O . LEU A 1 273 ? 16.267 1.472 -0.365 1.00 85.25 273 LEU A O 1
ATOM 2168 N N . LEU A 1 274 ? 17.731 3.014 -1.060 1.00 79.69 274 LEU A N 1
ATOM 2169 C CA . LEU A 1 274 ? 18.691 2.075 -1.631 1.00 79.69 274 LEU A CA 1
ATOM 2170 C C . LEU A 1 274 ? 20.094 2.667 -1.466 1.00 79.69 274 LEU A C 1
ATOM 2172 O O . LEU A 1 274 ? 20.433 3.650 -2.125 1.00 79.69 274 LEU A O 1
ATOM 2176 N N . ASP A 1 275 ? 20.889 2.104 -0.558 1.00 65.31 275 ASP A N 1
ATOM 2177 C CA . ASP A 1 275 ? 22.305 2.461 -0.426 1.00 65.31 275 ASP A CA 1
ATOM 2178 C C . ASP A 1 275 ? 23.126 1.701 -1.481 1.00 65.31 275 ASP A C 1
ATOM 2180 O O . ASP A 1 275 ? 22.854 0.531 -1.763 1.00 65.31 275 ASP A O 1
ATOM 2184 N N . ALA A 1 276 ? 24.150 2.346 -2.046 1.00 57.78 276 ALA A N 1
ATOM 2185 C CA . ALA A 1 276 ? 24.989 1.819 -3.128 1.00 57.78 276 ALA A CA 1
ATOM 2186 C C . ALA A 1 276 ? 25.625 0.457 -2.792 1.00 57.78 276 ALA A C 1
ATOM 2188 O O . ALA A 1 276 ? 25.923 -0.339 -3.680 1.00 57.78 276 ALA A O 1
ATOM 2189 N N . ASN A 1 277 ? 25.798 0.171 -1.502 1.00 52.50 277 ASN A N 1
ATOM 2190 C CA . ASN A 1 277 ? 26.366 -1.079 -1.009 1.00 52.50 277 ASN A CA 1
ATOM 2191 C C . ASN A 1 277 ? 25.346 -2.233 -0.886 1.00 52.50 277 ASN A C 1
ATOM 2193 O O . ASN A 1 277 ? 25.726 -3.307 -0.424 1.00 52.50 277 ASN A O 1
ATOM 2197 N N . ASN A 1 278 ? 24.056 -2.035 -1.203 1.00 55.09 278 ASN A N 1
ATOM 2198 C CA . ASN A 1 278 ? 22.985 -2.894 -0.672 1.00 55.09 278 ASN A CA 1
ATOM 2199 C C . ASN A 1 278 ? 21.856 -3.231 -1.669 1.00 55.09 278 ASN A C 1
ATOM 2201 O O . ASN A 1 278 ? 20.678 -3.004 -1.413 1.00 55.09 278 ASN A O 1
ATOM 2205 N N . THR A 1 279 ? 22.219 -3.811 -2.813 1.00 55.44 279 THR A N 1
ATOM 2206 C CA . THR A 1 279 ? 21.291 -4.213 -3.896 1.00 55.44 279 THR A CA 1
ATOM 2207 C C . THR A 1 279 ? 20.581 -5.552 -3.653 1.00 55.44 279 THR A C 1
ATOM 2209 O O . THR A 1 279 ? 19.643 -5.926 -4.367 1.00 55.44 279 THR A O 1
ATOM 2212 N N . ALA A 1 280 ? 21.030 -6.306 -2.648 1.00 52.53 280 ALA A N 1
ATOM 2213 C CA . ALA A 1 280 ? 20.496 -7.614 -2.301 1.00 52.53 280 ALA A CA 1
ATOM 2214 C C . ALA A 1 280 ? 19.489 -7.489 -1.157 1.00 52.53 280 ALA A C 1
ATOM 2216 O O . ALA A 1 280 ? 19.874 -7.038 -0.089 1.00 52.53 280 ALA A O 1
ATOM 2217 N N . ALA A 1 281 ? 18.239 -7.908 -1.399 1.00 56.03 281 ALA A N 1
ATOM 2218 C CA . ALA A 1 281 ? 17.228 -8.417 -0.454 1.00 56.03 281 ALA A CA 1
ATOM 2219 C C . ALA A 1 281 ? 17.320 -7.997 1.035 1.00 56.03 281 ALA A C 1
ATOM 2221 O O . ALA A 1 281 ? 17.072 -8.814 1.922 1.00 56.03 281 ALA A O 1
ATOM 2222 N N . LYS A 1 282 ? 17.682 -6.748 1.341 1.00 63.09 282 LYS A N 1
ATOM 2223 C CA . LYS A 1 282 ? 17.791 -6.289 2.720 1.00 63.09 282 LYS A CA 1
ATOM 2224 C C . LYS A 1 282 ? 16.386 -6.079 3.263 1.00 63.09 282 LYS A C 1
ATOM 2226 O O . LYS A 1 282 ? 15.564 -5.394 2.640 1.00 63.09 282 LYS A O 1
ATOM 2231 N N . GLU A 1 283 ? 16.141 -6.638 4.442 1.00 71.38 283 GLU A N 1
ATOM 2232 C CA . GLU A 1 283 ? 14.976 -6.299 5.250 1.00 71.38 283 GLU A CA 1
ATOM 2233 C C . GLU A 1 283 ? 14.930 -4.779 5.452 1.00 71.38 283 GLU A C 1
ATOM 2235 O O . GLU A 1 283 ? 15.956 -4.137 5.711 1.00 71.38 283 GLU A O 1
ATOM 2240 N N . ALA A 1 284 ? 13.742 -4.198 5.300 1.00 80.81 284 ALA A N 1
ATOM 2241 C CA . ALA A 1 284 ? 13.535 -2.780 5.546 1.00 80.81 284 ALA A CA 1
ATOM 2242 C C . ALA A 1 284 ? 13.897 -2.450 7.004 1.00 80.81 284 ALA A C 1
ATOM 2244 O O . ALA A 1 284 ? 13.405 -3.080 7.945 1.00 80.81 284 ALA A O 1
ATOM 2245 N N . THR A 1 285 ? 14.773 -1.465 7.213 1.00 82.12 285 THR A N 1
ATOM 2246 C CA . THR A 1 285 ? 15.214 -1.091 8.561 1.00 82.12 285 THR A CA 1
ATOM 2247 C C . THR A 1 285 ? 14.280 -0.049 9.161 1.00 82.12 285 THR A C 1
ATOM 2249 O O . THR A 1 285 ? 14.178 1.068 8.658 1.00 82.12 285 THR A O 1
ATOM 2252 N N . PHE A 1 286 ? 13.623 -0.409 10.267 1.00 85.81 286 PHE A N 1
ATOM 2253 C CA . PHE A 1 286 ? 12.726 0.481 11.004 1.00 85.81 286 PHE A CA 1
ATOM 2254 C C . PHE A 1 286 ? 13.426 1.105 12.208 1.00 85.81 286 PHE A C 1
ATOM 2256 O O . PHE A 1 286 ? 13.545 0.491 13.270 1.00 85.81 286 PHE A O 1
ATOM 2263 N N . ALA A 1 287 ? 13.940 2.314 12.009 1.00 83.88 287 ALA A N 1
ATOM 2264 C CA . ALA A 1 287 ? 14.662 3.096 13.007 1.00 83.88 287 ALA A CA 1
ATOM 2265 C C . ALA A 1 287 ? 14.677 4.576 12.583 1.00 83.88 287 ALA A C 1
ATOM 2267 O O . ALA A 1 287 ? 14.503 4.853 11.399 1.00 83.88 287 ALA A O 1
ATOM 2268 N N . PRO A 1 288 ? 14.968 5.531 13.488 1.00 80.50 288 PRO A N 1
ATOM 2269 C CA . PRO A 1 288 ? 15.129 6.942 13.113 1.00 80.50 288 PRO A CA 1
ATOM 2270 C C . PRO A 1 288 ? 16.177 7.164 12.010 1.00 80.50 288 PRO A C 1
ATOM 2272 O O . PRO A 1 288 ? 16.009 8.010 11.144 1.00 80.50 288 PRO A O 1
ATOM 2275 N N . GLU A 1 289 ? 17.227 6.341 12.013 1.00 82.31 289 GLU A N 1
ATOM 2276 C CA . GLU A 1 289 ? 18.298 6.311 11.007 1.00 82.31 289 GLU A CA 1
ATOM 2277 C C . GLU A 1 289 ? 18.093 5.178 9.975 1.00 82.31 289 GLU A C 1
ATOM 2279 O O . GLU A 1 289 ? 19.027 4.742 9.298 1.00 82.31 289 GLU A O 1
ATOM 2284 N N . GLY A 1 290 ? 16.896 4.601 9.921 1.00 86.44 290 GLY A N 1
ATOM 2285 C CA . GLY A 1 290 ? 16.531 3.516 9.019 1.00 86.44 290 GLY A CA 1
ATOM 2286 C C . GLY A 1 290 ? 15.973 4.020 7.693 1.00 86.44 290 GLY A C 1
ATOM 2287 O O . GLY A 1 290 ? 15.710 5.205 7.521 1.00 86.44 290 GLY A O 1
ATOM 2288 N N . GLU A 1 291 ? 15.771 3.093 6.760 1.00 89.12 291 GLU A N 1
ATOM 2289 C CA . GLU A 1 291 ? 15.015 3.356 5.531 1.00 89.12 291 GLU A CA 1
ATOM 2290 C C . GLU A 1 291 ? 13.585 3.807 5.854 1.00 89.12 291 GLU A C 1
ATOM 2292 O O . GLU A 1 291 ? 13.085 4.755 5.256 1.00 89.12 291 GLU A O 1
ATOM 2297 N N . VAL A 1 292 ? 12.953 3.163 6.840 1.00 91.56 292 VAL A N 1
ATOM 2298 C CA . VAL A 1 292 ? 11.614 3.510 7.317 1.00 91.56 292 VAL A CA 1
ATOM 2299 C C . VAL A 1 292 ? 11.740 4.174 8.680 1.00 91.56 292 VAL A C 1
ATOM 2301 O O . VAL A 1 292 ? 12.127 3.539 9.662 1.00 91.56 292 VAL A O 1
ATOM 2304 N N . GLN A 1 293 ? 11.378 5.450 8.752 1.00 90.69 293 GLN A N 1
ATOM 2305 C CA . GLN A 1 293 ? 11.452 6.230 9.988 1.00 90.69 293 GLN A CA 1
ATOM 2306 C C . GLN A 1 293 ? 10.198 6.053 10.844 1.00 90.69 293 GLN A C 1
ATOM 2308 O O . GLN A 1 293 ? 10.271 5.998 12.073 1.00 90.69 293 GLN A O 1
ATOM 2313 N N . ARG A 1 294 ? 9.033 5.949 10.195 1.00 90.62 294 ARG A N 1
ATOM 2314 C CA . ARG A 1 294 ? 7.732 5.865 10.864 1.00 90.62 294 ARG A CA 1
ATOM 2315 C C . ARG A 1 294 ? 6.731 5.058 10.040 1.00 90.62 294 ARG A C 1
ATOM 2317 O O . ARG A 1 294 ? 6.754 5.103 8.813 1.00 90.62 294 ARG A O 1
ATOM 2324 N N . ILE A 1 295 ? 5.858 4.323 10.734 1.00 92.75 295 ILE A N 1
ATOM 2325 C CA . ILE A 1 295 ? 4.697 3.651 10.142 1.00 92.75 295 ILE A CA 1
ATOM 2326 C C . ILE A 1 295 ? 3.456 3.979 10.968 1.00 92.75 295 ILE A C 1
ATOM 2328 O O . ILE A 1 295 ? 3.315 3.516 12.109 1.00 92.75 295 ILE A O 1
ATOM 2332 N N . ASP A 1 296 ? 2.531 4.713 10.370 1.00 91.75 296 ASP A N 1
ATOM 2333 C CA . ASP A 1 296 ? 1.256 5.073 10.972 1.00 91.75 296 ASP A CA 1
ATOM 2334 C C . ASP A 1 296 ? 0.130 4.210 10.416 1.00 91.75 296 ASP A C 1
ATOM 2336 O O . ASP A 1 296 ? 0.103 3.866 9.237 1.00 91.75 296 ASP A O 1
ATOM 2340 N N . GLY A 1 297 ? -0.791 3.839 11.295 1.00 91.56 297 GLY A N 1
ATOM 2341 C CA . GLY A 1 297 ? -2.027 3.168 10.930 1.00 91.56 297 GLY A CA 1
ATOM 2342 C C . GLY A 1 297 ? -3.173 3.971 11.512 1.00 91.56 297 GLY A C 1
ATOM 2343 O O . GLY A 1 297 ? -3.222 4.133 12.731 1.00 91.56 297 GLY A O 1
ATOM 2344 N N . GLU A 1 298 ? -4.055 4.482 10.663 1.00 91.38 298 GLU A N 1
ATOM 2345 C CA . GLU A 1 298 ? -5.176 5.314 11.086 1.00 91.38 298 GLU A CA 1
ATOM 2346 C C . GLU A 1 298 ? -6.472 4.914 10.390 1.00 91.38 298 GLU A C 1
ATOM 2348 O O . GLU A 1 298 ? -6.501 4.555 9.212 1.00 91.38 298 GLU A O 1
ATOM 2353 N N . LEU A 1 299 ? -7.565 4.992 11.142 1.00 93.31 299 LEU A N 1
ATOM 2354 C CA . LEU A 1 299 ? -8.902 4.891 10.590 1.00 93.31 299 LEU A CA 1
ATOM 2355 C C . LEU A 1 299 ? -9.346 6.312 10.228 1.00 93.31 299 LEU A C 1
ATOM 2357 O O . LEU A 1 299 ? -9.441 7.168 11.099 1.00 93.31 299 LEU A O 1
ATOM 2361 N N . LEU A 1 300 ? -9.584 6.575 8.949 1.00 93.88 300 LEU A N 1
ATOM 2362 C CA . LEU A 1 300 ? -9.937 7.907 8.453 1.00 93.88 300 LEU A CA 1
ATOM 2363 C C . LEU A 1 300 ? -11.429 8.198 8.609 1.00 93.88 300 LEU A C 1
ATOM 2365 O O . LEU A 1 300 ? -11.833 9.332 8.855 1.00 93.88 300 LEU A O 1
ATOM 2369 N N . ALA A 1 301 ? -12.258 7.171 8.440 1.00 94.44 301 ALA A N 1
ATOM 2370 C CA . ALA A 1 301 ? -13.702 7.290 8.537 1.00 94.44 301 ALA A CA 1
ATOM 2371 C C . ALA A 1 301 ? -14.345 5.939 8.851 1.00 94.44 301 ALA A C 1
ATOM 2373 O O . ALA A 1 301 ? -13.839 4.885 8.465 1.00 94.44 301 ALA A O 1
ATOM 2374 N N . ALA A 1 302 ? -15.510 5.984 9.494 1.00 96.56 302 ALA A N 1
ATOM 2375 C CA . ALA A 1 302 ? -16.380 4.834 9.683 1.00 96.56 302 ALA A CA 1
ATOM 2376 C C . ALA A 1 302 ? -17.824 5.211 9.342 1.00 96.56 302 ALA A C 1
ATOM 2378 O O . ALA A 1 302 ? -18.364 6.203 9.838 1.00 96.56 302 ALA A O 1
ATOM 2379 N N . ARG A 1 303 ? -18.466 4.413 8.489 1.00 95.94 303 ARG A N 1
ATOM 2380 C CA . ARG A 1 303 ? -19.821 4.641 7.981 1.00 95.94 303 ARG A CA 1
ATOM 2381 C C . ARG A 1 303 ? -20.699 3.425 8.238 1.00 95.94 303 ARG A C 1
ATOM 2383 O O . ARG A 1 303 ? -20.281 2.299 8.001 1.00 95.94 303 ARG A O 1
ATOM 2390 N N . ILE A 1 304 ? -21.939 3.631 8.670 1.00 94.38 304 ILE A N 1
ATOM 2391 C CA . ILE A 1 304 ? -22.944 2.573 8.842 1.00 94.38 304 ILE A CA 1
ATOM 2392 C C . ILE A 1 304 ? -24.164 2.833 7.961 1.00 94.38 304 ILE A C 1
ATOM 2394 O O . ILE A 1 304 ? -24.752 3.917 7.990 1.00 94.38 304 ILE A O 1
ATOM 2398 N N . GLU A 1 305 ? -24.567 1.813 7.207 1.00 91.25 305 GLU A N 1
ATOM 2399 C CA . GLU A 1 305 ? -25.773 1.841 6.385 1.00 91.25 305 GLU A CA 1
ATOM 2400 C C . GLU A 1 305 ? -27.021 1.835 7.273 1.00 91.25 305 GLU A C 1
ATOM 2402 O O . GLU A 1 305 ? -27.180 1.023 8.194 1.00 91.25 305 GLU A O 1
ATOM 2407 N N . SER A 1 306 ? -27.939 2.747 6.980 1.00 84.31 306 SER A N 1
ATOM 2408 C CA . SER A 1 306 ? -29.238 2.796 7.631 1.00 84.31 306 SER A CA 1
ATOM 2409 C C . SER A 1 306 ? -30.079 1.574 7.254 1.00 84.31 306 SER A C 1
ATOM 2411 O O . SER A 1 306 ? -30.164 1.226 6.078 1.00 84.31 306 SER A O 1
ATOM 2413 N N . PRO A 1 307 ? -30.791 0.947 8.208 1.00 76.25 307 PRO A N 1
ATOM 2414 C CA . PRO A 1 307 ? -31.750 -0.099 7.878 1.00 76.25 307 PRO A CA 1
ATOM 2415 C C . PRO A 1 307 ? -32.791 0.431 6.891 1.00 76.25 307 PRO A C 1
ATOM 2417 O O . PRO A 1 307 ? -33.327 1.528 7.080 1.00 76.25 307 PRO A O 1
ATOM 2420 N N . ASN A 1 308 ? -33.079 -0.344 5.844 1.00 69.88 308 ASN A N 1
ATOM 2421 C CA . ASN A 1 308 ? -34.037 0.046 4.814 1.00 69.88 308 ASN A CA 1
ATOM 2422 C C . ASN A 1 308 ? -35.396 0.380 5.450 1.00 69.88 308 ASN A C 1
ATOM 2424 O O . ASN A 1 308 ? -36.027 -0.476 6.068 1.00 69.88 308 ASN A O 1
ATOM 2428 N N . ARG A 1 309 ? -35.871 1.617 5.246 1.00 61.75 309 ARG A N 1
ATOM 2429 C CA . ARG A 1 309 ? -37.117 2.137 5.837 1.00 61.75 309 ARG A CA 1
ATOM 2430 C C . ARG A 1 309 ? -38.356 1.307 5.481 1.00 61.75 309 ARG A C 1
ATOM 2432 O O . ARG A 1 309 ? -39.327 1.337 6.230 1.00 61.75 309 ARG A O 1
ATOM 2439 N N . LYS A 1 310 ? -38.334 0.577 4.356 1.00 60.03 310 LYS A N 1
ATOM 2440 C CA . LYS A 1 310 ? -39.456 -0.266 3.904 1.00 60.03 310 LYS A CA 1
ATOM 2441 C C . LYS A 1 310 ? -39.669 -1.507 4.778 1.00 60.03 310 LYS A C 1
ATOM 2443 O O . LYS A 1 310 ? -40.752 -2.082 4.747 1.00 60.03 310 LYS A O 1
ATOM 2448 N N . LEU A 1 311 ? -38.664 -1.917 5.553 1.00 54.34 311 LEU A N 1
ATOM 2449 C CA . LEU A 1 311 ? -38.711 -3.084 6.429 1.00 54.34 311 LEU A CA 1
ATOM 2450 C C . LEU A 1 311 ? -38.654 -2.603 7.884 1.00 54.34 311 LEU A C 1
ATOM 2452 O O . LEU A 1 311 ? -37.641 -2.085 8.328 1.00 54.34 311 LEU A O 1
ATOM 2456 N N . CYS A 1 312 ? -39.782 -2.737 8.580 1.00 52.66 312 CYS A N 1
ATOM 2457 C CA . CYS A 1 312 ? -40.016 -2.742 10.028 1.00 52.66 312 CYS A CA 1
ATOM 2458 C C . CYS A 1 312 ? -38.865 -2.393 11.001 1.00 52.66 312 CYS A C 1
ATOM 2460 O O . CYS A 1 312 ? -37.757 -2.901 10.902 1.00 52.66 312 CYS A O 1
ATOM 2462 N N . ARG A 1 313 ? -39.228 -1.620 12.044 1.00 64.94 313 ARG A N 1
ATOM 2463 C CA . ARG A 1 313 ? -38.525 -1.380 13.328 1.00 64.94 313 ARG A CA 1
ATOM 2464 C C . ARG A 1 313 ? -37.135 -2.021 13.426 1.00 64.94 313 ARG A C 1
ATOM 2466 O O . ARG A 1 313 ? -37.030 -3.225 13.642 1.00 64.94 313 ARG A O 1
ATOM 2473 N N . ILE A 1 314 ? -36.099 -1.179 13.384 1.00 69.88 314 ILE A N 1
ATOM 2474 C CA . ILE A 1 314 ? -34.723 -1.541 13.751 1.00 69.88 314 ILE A CA 1
ATOM 2475 C C . ILE A 1 314 ? -34.759 -2.465 14.971 1.00 69.88 314 ILE A C 1
ATOM 2477 O O . ILE A 1 314 ? -35.229 -2.056 16.041 1.00 69.88 314 ILE A O 1
ATOM 2481 N N 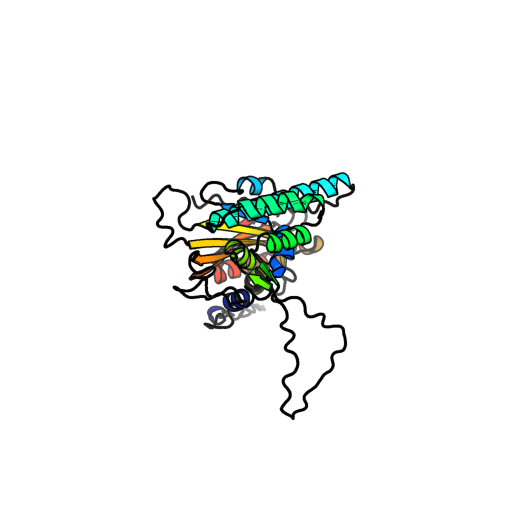. THR A 1 315 ? -34.295 -3.702 14.793 1.00 83.06 315 THR A N 1
ATOM 2482 C CA . THR A 1 315 ? -34.310 -4.699 15.863 1.00 83.06 315 THR A CA 1
ATOM 2483 C C . THR A 1 315 ? -33.475 -4.204 17.043 1.00 83.06 315 THR A C 1
ATOM 2485 O O . THR A 1 315 ? -32.500 -3.464 16.874 1.00 83.06 315 THR A O 1
ATOM 2488 N N . SER A 1 316 ? -33.838 -4.602 18.264 1.00 88.31 316 SER A N 1
ATOM 2489 C CA . SER A 1 316 ? -33.000 -4.338 19.443 1.00 88.31 316 SER A CA 1
ATOM 2490 C C . SER A 1 316 ? -31.582 -4.883 19.237 1.00 88.31 316 SER A C 1
ATOM 2492 O O . SER A 1 316 ? -30.612 -4.229 19.609 1.00 88.31 316 SER A O 1
ATOM 2494 N N . THR A 1 317 ? -31.465 -6.022 18.548 1.00 90.69 317 THR A N 1
ATOM 2495 C CA . THR A 1 317 ? -30.201 -6.627 18.122 1.00 90.69 317 THR A CA 1
ATOM 2496 C C . THR A 1 317 ? -29.368 -5.699 17.241 1.00 90.69 317 THR A C 1
ATOM 2498 O O . THR A 1 317 ? -28.193 -5.502 17.533 1.00 90.69 317 THR A O 1
ATOM 2501 N N . TRP A 1 318 ? -29.950 -5.090 16.203 1.00 90.81 318 TRP A N 1
ATOM 2502 C CA . TRP A 1 318 ? -29.221 -4.155 15.340 1.00 90.81 318 TRP A CA 1
ATOM 2503 C C . TRP A 1 318 ? -28.702 -2.953 16.133 1.00 90.81 318 TRP A C 1
ATOM 2505 O O . TRP A 1 318 ? -27.542 -2.577 15.988 1.00 90.81 318 TRP A O 1
ATOM 2515 N N . LYS A 1 319 ? -29.532 -2.381 17.022 1.00 91.00 319 LYS A N 1
ATOM 2516 C CA . LYS A 1 319 ? -29.123 -1.242 17.865 1.00 91.00 319 LYS A CA 1
ATOM 2517 C C . LYS A 1 319 ? -27.962 -1.614 18.780 1.00 91.00 319 LYS A C 1
ATOM 2519 O O . LYS A 1 319 ? -26.991 -0.873 18.835 1.00 91.00 319 LYS A O 1
ATOM 2524 N N . LYS A 1 320 ? -28.043 -2.778 19.434 1.00 94.44 320 LYS A N 1
ATOM 2525 C CA . LYS A 1 320 ? -26.970 -3.296 20.289 1.00 94.44 320 LYS A CA 1
ATOM 2526 C C . LYS A 1 320 ? -25.661 -3.441 19.508 1.00 94.44 320 LYS A C 1
ATOM 2528 O O . LYS A 1 320 ? -24.645 -2.916 19.936 1.00 94.44 320 LYS A O 1
ATOM 2533 N N . ARG A 1 321 ? -25.700 -4.083 18.337 1.00 94.31 321 ARG A N 1
ATOM 2534 C CA . ARG A 1 321 ? -24.515 -4.300 17.488 1.00 94.31 321 ARG A CA 1
ATOM 2535 C C . ARG A 1 321 ? -23.919 -3.000 16.956 1.00 94.31 321 ARG A C 1
ATOM 2537 O O . ARG A 1 321 ? -22.703 -2.871 16.899 1.00 94.31 321 ARG A O 1
ATOM 2544 N N . ARG A 1 322 ? -24.758 -2.019 16.605 1.00 94.12 322 ARG A N 1
ATOM 2545 C CA . ARG A 1 322 ? -24.288 -0.666 16.284 1.00 94.12 322 ARG A CA 1
ATOM 2546 C C . ARG A 1 322 ? -23.535 -0.064 17.471 1.00 94.12 322 ARG A C 1
ATOM 2548 O O . ARG A 1 322 ? -22.443 0.443 17.269 1.00 94.12 322 ARG A O 1
ATOM 2555 N N . SER A 1 323 ? -24.111 -0.102 18.672 1.00 95.44 323 SER A N 1
ATOM 2556 C CA . SER A 1 323 ? -23.463 0.455 19.864 1.00 95.44 323 SER A CA 1
ATOM 2557 C C . SER A 1 323 ? -22.159 -0.272 20.211 1.00 95.44 323 SER A C 1
ATOM 2559 O O . SER A 1 323 ? -21.204 0.377 20.615 1.00 95.44 323 SER A O 1
ATOM 2561 N N . GLU A 1 324 ? -22.088 -1.592 20.006 1.00 95.62 324 GLU A N 1
ATOM 2562 C CA . GLU A 1 324 ? -20.842 -2.368 20.131 1.00 95.62 324 GLU A CA 1
ATOM 2563 C C . GLU A 1 324 ? -19.774 -1.898 19.130 1.00 95.62 324 GLU A C 1
ATOM 2565 O O . GLU A 1 324 ? -18.619 -1.712 19.508 1.00 95.62 324 GLU A O 1
ATOM 2570 N N . LEU A 1 325 ? -20.158 -1.678 17.866 1.00 95.81 325 LEU A N 1
ATOM 2571 C CA . LEU A 1 325 ? -19.264 -1.164 16.827 1.00 95.81 325 LEU A CA 1
ATOM 2572 C C . LEU A 1 325 ? -18.759 0.244 17.157 1.00 95.81 325 LEU A C 1
ATOM 2574 O O . LEU A 1 325 ? -17.561 0.494 17.103 1.00 95.81 325 LEU A O 1
ATOM 2578 N N . GLU A 1 326 ? -19.667 1.146 17.518 1.00 96.62 326 GLU A N 1
ATOM 2579 C CA . GLU A 1 326 ? -19.366 2.532 17.887 1.00 96.62 326 GLU A CA 1
ATOM 2580 C C . GLU A 1 326 ? -18.427 2.596 19.101 1.00 96.62 326 GLU A C 1
ATOM 2582 O O . GLU A 1 326 ? -17.425 3.307 19.067 1.00 96.62 326 GLU A O 1
ATOM 2587 N N . GLY A 1 327 ? -18.680 1.774 20.126 1.00 96.25 327 GLY A N 1
ATOM 2588 C CA . GLY A 1 327 ? -17.792 1.644 21.281 1.00 96.25 327 GLY A CA 1
ATOM 2589 C C . GLY A 1 327 ? -16.390 1.166 20.899 1.00 96.25 327 GLY A C 1
ATOM 2590 O O . GLY A 1 327 ? -15.409 1.771 21.321 1.00 96.25 327 GLY A O 1
ATOM 2591 N N . ARG A 1 328 ? -16.281 0.132 20.051 1.00 94.06 328 ARG A N 1
ATOM 2592 C CA . ARG A 1 328 ? -14.983 -0.404 19.604 1.00 94.06 328 ARG A CA 1
ATOM 2593 C C . A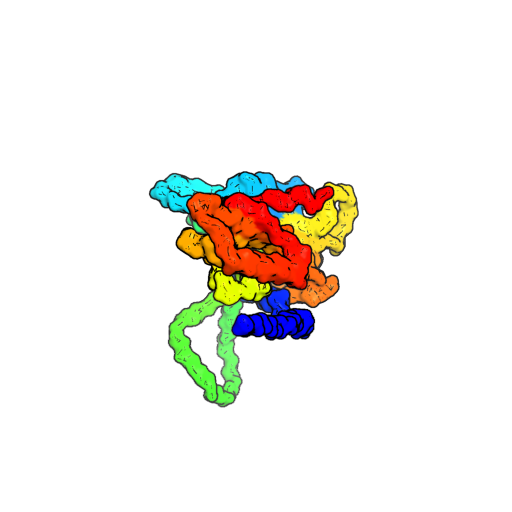RG A 1 328 ? -14.205 0.584 18.733 1.00 94.06 328 ARG A C 1
ATOM 2595 O O . ARG A 1 328 ? -12.990 0.674 18.866 1.00 94.06 328 ARG A O 1
ATOM 2602 N N . LEU A 1 329 ? -14.883 1.312 17.846 1.00 95.00 329 LEU A N 1
ATOM 2603 C CA . LEU A 1 329 ? -14.258 2.331 16.996 1.00 95.00 329 LEU A CA 1
ATOM 2604 C C . LEU A 1 329 ? -13.674 3.471 17.831 1.00 95.00 329 LEU A C 1
ATOM 2606 O O . LEU A 1 329 ? -12.525 3.856 17.619 1.00 95.00 329 LEU A O 1
ATOM 2610 N N . MET A 1 330 ? -14.429 3.953 18.820 1.00 94.31 330 MET A N 1
ATOM 2611 C CA . MET A 1 330 ? -13.947 4.979 19.741 1.00 94.31 330 MET A CA 1
ATOM 2612 C C . MET A 1 330 ? -12.808 4.470 20.630 1.00 94.31 330 MET A C 1
ATOM 2614 O O . MET A 1 330 ? -11.827 5.182 20.812 1.00 94.31 330 MET A O 1
ATOM 2618 N N . GLU A 1 331 ? -12.904 3.244 21.148 1.00 91.62 331 GLU A N 1
ATOM 2619 C CA . GLU A 1 331 ? -11.875 2.646 22.009 1.00 91.62 331 GLU A CA 1
ATOM 2620 C C . GLU A 1 331 ? -10.554 2.399 21.265 1.00 91.62 331 GLU A C 1
ATOM 2622 O O . GLU A 1 331 ? -9.489 2.724 21.784 1.00 91.62 331 GLU A O 1
ATOM 2627 N N . CYS A 1 332 ? -10.607 1.821 20.061 1.00 90.19 332 CYS A N 1
ATOM 2628 C CA . CYS A 1 332 ? -9.403 1.425 19.328 1.00 90.19 332 CYS A CA 1
ATOM 2629 C C . CYS A 1 332 ? -8.805 2.543 18.471 1.00 90.19 332 CYS A C 1
ATOM 2631 O O . CYS A 1 332 ? -7.590 2.564 18.287 1.00 90.19 332 CYS A O 1
ATOM 2633 N N . PHE A 1 333 ? -9.637 3.430 17.918 1.00 92.00 333 PHE A N 1
ATOM 2634 C CA . PHE A 1 333 ? -9.210 4.393 16.896 1.00 92.00 333 PHE A CA 1
ATOM 2635 C C . PHE A 1 333 ? -9.645 5.835 17.177 1.00 92.00 333 PHE A C 1
ATOM 2637 O O . PHE A 1 333 ? -9.184 6.738 16.489 1.00 92.00 333 PHE A O 1
ATOM 2644 N N . GLY A 1 334 ? -10.521 6.076 18.159 1.00 92.31 334 GLY A N 1
ATOM 2645 C CA . GLY A 1 334 ? -11.045 7.416 18.440 1.00 92.31 334 GLY A CA 1
ATOM 2646 C C . GLY A 1 334 ? -11.915 7.992 17.317 1.00 92.31 334 GLY A C 1
ATOM 2647 O O . GLY A 1 334 ? -12.019 9.210 17.202 1.00 92.31 334 GLY A O 1
ATOM 2648 N N . VAL A 1 335 ? -12.514 7.137 16.480 1.00 93.31 335 VAL A N 1
ATOM 2649 C CA . VAL A 1 335 ? -13.305 7.555 15.311 1.00 93.31 335 VAL A CA 1
ATOM 2650 C C . VAL A 1 335 ? -14.795 7.366 15.546 1.00 93.31 335 VAL A C 1
ATOM 2652 O O . VAL A 1 335 ? -15.250 6.299 15.960 1.00 93.31 335 VAL A O 1
ATOM 2655 N N . GLU A 1 336 ? -15.567 8.393 15.199 1.00 94.94 336 GLU A N 1
ATOM 2656 C CA . GLU A 1 336 ? -17.023 8.371 15.287 1.00 94.94 336 GLU A CA 1
ATOM 2657 C C . GLU A 1 336 ? -17.672 7.586 14.139 1.00 94.94 336 GLU A C 1
ATOM 2659 O O . GLU A 1 336 ? -17.265 7.652 12.975 1.00 94.94 336 GLU A O 1
ATOM 2664 N N . LEU A 1 337 ? -18.750 6.867 14.461 1.00 96.31 337 LEU A N 1
ATOM 2665 C CA . LEU A 1 337 ? -19.522 6.110 13.483 1.00 96.31 337 LEU A CA 1
ATOM 2666 C C . LEU A 1 337 ? -20.589 6.990 12.818 1.00 96.31 337 LEU A C 1
ATOM 2668 O O . LEU A 1 337 ? -21.640 7.279 13.394 1.00 96.31 337 LEU A O 1
ATOM 2672 N N . THR A 1 338 ? -20.368 7.342 11.554 1.00 94.88 338 THR A N 1
ATOM 2673 C CA . THR A 1 338 ? -21.296 8.176 10.781 1.00 94.88 338 THR A CA 1
ATOM 2674 C C . THR A 1 338 ? -22.397 7.338 10.137 1.00 94.88 338 THR A C 1
ATOM 2676 O O . THR A 1 338 ? -22.144 6.315 9.506 1.00 94.88 338 THR A O 1
ATOM 2679 N N . LYS A 1 339 ? -23.654 7.772 10.248 1.00 90.69 339 LYS A N 1
ATOM 2680 C CA . LYS A 1 339 ? -24.794 7.090 9.620 1.00 90.69 339 LYS A CA 1
ATOM 2681 C C . LYS A 1 339 ? -25.034 7.619 8.205 1.00 90.69 339 LYS A C 1
ATOM 2683 O O . LYS A 1 339 ? -25.179 8.822 8.026 1.00 90.69 339 LYS A O 1
ATOM 2688 N N . VAL A 1 340 ? -25.168 6.716 7.236 1.00 91.19 340 VAL A N 1
ATOM 2689 C CA . VAL A 1 340 ? -25.498 7.035 5.836 1.00 91.19 340 VAL A CA 1
ATOM 2690 C C . VAL A 1 340 ? -26.767 6.306 5.394 1.00 91.19 340 VAL A C 1
ATOM 2692 O O . VAL A 1 340 ? -27.137 5.282 5.976 1.00 91.19 340 VAL A O 1
ATOM 2695 N N . ASP A 1 341 ? -27.484 6.833 4.401 1.00 84.62 341 ASP A N 1
ATOM 2696 C CA . ASP A 1 341 ? -28.723 6.206 3.915 1.00 84.62 341 ASP A CA 1
ATOM 2697 C C . ASP A 1 341 ? -28.438 4.925 3.114 1.00 84.62 341 ASP A C 1
ATOM 2699 O O . ASP A 1 341 ? -29.122 3.920 3.312 1.00 84.62 341 ASP A O 1
ATOM 2703 N N . VAL A 1 342 ? -27.410 4.944 2.261 1.00 83.69 342 VAL A N 1
ATOM 2704 C CA . VAL A 1 342 ? -26.933 3.806 1.462 1.00 83.69 342 VAL A CA 1
ATOM 2705 C C . VAL A 1 342 ? -25.406 3.855 1.422 1.00 83.69 342 VAL A C 1
ATOM 2707 O O . VAL A 1 342 ? -24.834 4.936 1.299 1.00 83.69 342 VAL A O 1
ATOM 2710 N N . LEU A 1 343 ? -24.745 2.701 1.550 1.00 82.06 343 LEU A N 1
ATOM 2711 C CA . LEU A 1 343 ? -23.321 2.587 1.224 1.00 82.06 343 LEU A CA 1
ATOM 2712 C C . LEU A 1 343 ? -23.207 2.322 -0.277 1.00 82.06 343 LEU A C 1
ATOM 2714 O O . LEU A 1 343 ? -23.642 1.261 -0.735 1.00 82.06 343 LEU A O 1
ATOM 2718 N N . ASP A 1 344 ? -22.661 3.283 -1.025 1.00 67.94 344 ASP A N 1
ATOM 2719 C CA . ASP A 1 344 ? -22.523 3.191 -2.481 1.00 67.94 344 ASP A CA 1
ATOM 2720 C C . ASP A 1 344 ? -21.843 1.887 -2.881 1.00 67.94 344 ASP A C 1
ATOM 2722 O O . ASP A 1 344 ? -20.751 1.578 -2.409 1.00 67.94 344 ASP A O 1
ATOM 2726 N N . GLU A 1 345 ? -22.443 1.116 -3.787 1.00 57.19 345 GLU A N 1
ATOM 2727 C CA . GLU A 1 345 ? -21.840 -0.145 -4.235 1.00 57.19 345 GLU A CA 1
ATOM 2728 C C . GLU A 1 345 ? -20.466 0.069 -4.891 1.00 57.19 345 GLU A C 1
ATOM 2730 O O . GLU A 1 345 ? -19.639 -0.836 -4.825 1.00 57.19 345 GLU A O 1
ATOM 2735 N N . ASN A 1 346 ? -20.188 1.291 -5.368 1.00 51.94 346 ASN A N 1
ATOM 2736 C CA . ASN A 1 346 ? -18.973 1.663 -6.097 1.00 51.94 346 ASN A CA 1
ATOM 2737 C C . ASN A 1 346 ? -17.974 2.560 -5.327 1.00 51.94 346 ASN A C 1
ATOM 2739 O O . ASN A 1 346 ? -16.992 2.965 -5.936 1.00 51.94 346 ASN A O 1
ATOM 2743 N N . GLY A 1 347 ? -18.193 2.821 -4.027 1.00 43.72 347 GLY A N 1
ATOM 2744 C CA . GLY A 1 347 ? -17.211 3.384 -3.074 1.00 43.72 347 GLY A CA 1
ATOM 2745 C C . GLY A 1 347 ? -16.715 4.835 -3.317 1.00 43.72 347 GLY A C 1
ATOM 2746 O O . GLY A 1 347 ? -16.419 5.215 -4.447 1.00 43.72 347 GLY A O 1
ATOM 2747 N N . PRO A 1 348 ? -16.576 5.681 -2.277 1.00 43.06 348 PRO A N 1
ATOM 2748 C CA . PRO A 1 348 ? -16.039 7.038 -2.416 1.00 43.06 348 PRO A CA 1
ATOM 2749 C C . PRO A 1 348 ? -14.500 7.109 -2.290 1.00 43.06 348 PRO A C 1
ATOM 2751 O O . PRO A 1 348 ? -13.924 6.524 -1.381 1.00 43.06 348 PRO A O 1
ATOM 2754 N N . LEU A 1 349 ? -13.856 7.935 -3.128 1.00 42.19 349 LEU A N 1
ATOM 2755 C CA . LEU A 1 349 ? -12.512 8.517 -2.914 1.00 42.19 349 LEU A CA 1
ATOM 2756 C C . LEU A 1 349 ? -12.602 10.035 -2.639 1.00 42.19 349 LEU A C 1
ATOM 2758 O O . LEU A 1 349 ? -11.811 10.832 -3.127 1.00 42.19 349 LEU A O 1
ATOM 2762 N N . SER A 1 350 ? -13.611 10.491 -1.893 1.00 35.53 350 SER A N 1
ATOM 2763 C CA . SER A 1 350 ? -13.832 11.930 -1.648 1.00 35.53 350 SER A CA 1
ATOM 2764 C C . SER A 1 350 ? -13.344 12.445 -0.284 1.00 35.53 350 SER A C 1
ATOM 2766 O O . SER A 1 350 ? -13.692 13.561 0.093 1.00 35.53 350 SER A O 1
ATOM 2768 N N . ALA A 1 351 ? -12.510 11.699 0.452 1.00 34.59 351 ALA A N 1
ATOM 2769 C CA . ALA A 1 351 ? -12.068 12.108 1.795 1.00 34.59 351 ALA A CA 1
ATOM 2770 C C . ALA A 1 351 ? -10.807 13.005 1.849 1.00 34.59 351 ALA A C 1
ATOM 2772 O O . ALA A 1 351 ? -10.519 13.572 2.901 1.00 34.59 351 ALA A O 1
ATOM 2773 N N . LEU A 1 352 ? -10.081 13.229 0.749 1.00 33.50 352 LEU A N 1
ATOM 2774 C CA . LEU A 1 352 ? -8.969 14.195 0.712 1.00 33.50 352 LEU A CA 1
ATOM 2775 C C . LEU A 1 352 ? -9.485 15.615 0.418 1.00 33.50 352 LEU A C 1
ATOM 2777 O O . LEU A 1 352 ? -9.268 16.164 -0.654 1.00 33.50 352 LEU A O 1
ATOM 2781 N N . ASN A 1 353 ? -10.213 16.207 1.367 1.00 28.44 353 ASN A N 1
ATOM 2782 C CA . ASN A 1 353 ? -10.532 17.644 1.357 1.00 28.44 353 ASN A CA 1
ATOM 2783 C C . ASN A 1 353 ? -10.510 18.282 2.760 1.00 28.44 353 ASN A C 1
ATOM 2785 O O . ASN A 1 353 ? -11.091 19.342 2.983 1.00 28.44 353 ASN A O 1
ATOM 2789 N N . SER A 1 354 ? -9.811 17.672 3.716 1.00 26.98 354 SER A N 1
ATOM 2790 C CA . SER A 1 354 ? -9.605 18.242 5.052 1.00 26.98 354 SER A CA 1
ATOM 2791 C C . SER A 1 354 ? -8.153 18.056 5.484 1.00 26.98 354 SER A C 1
ATOM 2793 O O . SER A 1 354 ? -7.843 17.206 6.311 1.00 26.98 354 SER A O 1
ATOM 2795 N N . GLY A 1 355 ? -7.254 18.818 4.862 1.00 23.38 355 GLY A N 1
ATOM 2796 C CA . GLY A 1 355 ? -5.821 18.794 5.157 1.00 23.38 355 GLY A CA 1
ATOM 2797 C C . GLY A 1 355 ? -4.999 19.473 4.066 1.00 23.38 355 GLY A C 1
ATOM 2798 O O . GLY A 1 355 ? -4.125 18.841 3.484 1.00 23.38 355 GLY A O 1
ATOM 2799 N N . GLY A 1 356 ? -5.337 20.721 3.744 1.00 24.44 356 GLY A N 1
ATOM 2800 C CA . GLY A 1 356 ? -4.551 21.615 2.895 1.00 24.44 356 GLY A CA 1
ATOM 2801 C C . GLY A 1 356 ? -4.354 22.937 3.608 1.00 24.44 356 GLY A C 1
ATOM 2802 O O . GLY A 1 356 ? -5.334 23.370 4.261 1.00 24.44 356 GLY A O 1
#

Secondary structure (DSSP, 8-state):
----------------GGGS--SSSSSHHHHHHHHTTT-TTHHHHHTTTSEEEEB-SS-B-GGGGGT---------SHHHHHHHHHHHHHHHHHHHHHHHHHTT---HHHHHHHHHHTTT---HHHHHHHHHHHTTSEEEEP--------------------S----PPEEEE--HHHHHHGGGSHHHHHHHHHHHHHHT--TT---EEEEEEEEEEEETTTTS-----GGG-EEEEEEEEEEEE---TTTTTTS--EEEEEEEEEEEETTTSS-TT--S-PPPPBSTTSSEEEEEEEEEEEEEEPPPTTS-S--HHHHHHHHHHHHHHHHHH---EEEES---TT-----TTS--

pLDDT: mean 75.71, std 23.51, range [22.58, 97.19]

GO terms:
  GO:0005737 cytoplasm (C, HTP)
  GO:0005737 cytoplasm (C, IDA)

Organism: Trypanosoma brucei brucei (strain 927/4 GUTat10.1) (NCBI:txid185431)

Sequence (356 aa):
MGSGCSTESSTDVRCSFVGLMDEKKESWRGRLLGDIGKDPTGVTRDFPRTQVYVAAPNRNNYYREKQDHVSVLVLKDKEDESKYFSDRNERVRESLELLVELCGEDSSVIKSEWEKQQKDIPDSSSLLMTVLLESGMMRATEANTENGGAGGETDAVTNIQNGGGGYAPKYTVHSKALRLMQYMVQSVAFFSTQHVTDALRFSWCKHMQDVSWAVYVYTEGGACGKERNSSDEILVLRHMHTLRHYVGQSERSTHPRFEVDWACTFHIDLKRLLDANNTAAKEATFAPEGEVQRIDGELLAARIESPNRKLCRITSTWKKRRSELEGRLMECFGVELTKVDVLDENGPLSALNSGG